Protein AF-A0A9R1CAJ2-F1 (afdb_monomer_lite)

Foldseek 3Di:
DDPPPPPPDPPDFDPLLVVVLVDDLCVLLVVLDLVCLQVLCVCPVALVSLVPDPFDFLLSQCRNAPWDQDPVPRDTDHRSSLVSLLNNVVVLCVLLVAQDEDDPVQSSVLSVVCCVVGRRQGSSLSSSLSSCVSVQVQHHDDNHDGSVSSVSSVVVSVVRNVVRVVVVVVVVVVVVVVVVVVVCVVPDDDPVVVVVCVVVCVCVVVVVVVVVVVVDDDPPPPPDD

InterPro domains:
  IPR046573 Protein of unknown function DUF6633 [PF20338] (102-198)

Sequence (225 aa):
MTLQKRTNSIIEVSKEAAELRKHAPSVIIGAYDISLQDKAIAAFPTVDRCSEVDSPQLGVLSEAFPAHIDQRTGEEIQDMAVVWMQGHLIAVSMFCGAREKMNEWQSKSLCSQIINEHPTLTLMEFILFCSRLRSAKYGKFYGSIDPAEILGSLDLFLKDKRQDIARHMEEVERQRREKEWEESRKNAITYEEFLRRKESGEYPTLSKLEQAEKQSPPVEKKLHI

pLDDT: mean 87.68, std 14.43, range [32.12, 98.5]

Radius of gyration: 30.3 Å; chains: 1; bounding box: 88×63×73 Å

Secondary structure (DSSP, 8-state):
--------------HHHHHHTTS-HHHHHHHT-TTHHHHHHHH-SSHHHHHTS---BHHHHHHHS--EE-TTT--EEPPHHHHHHHHHHHHHHHHTT-SB---HHHHHHHHHHHHHH-TT-BHHHHHHHHHHHHTTTT----SB--HHHHHHHHHHHHHHHHHHHHHHHHHHHHHHHHHHHHHHHHSPPPHHHHHHHHHTTS-HHHHHHHHHHHHSPP-------

Organism: NCBI:txid2854755

Structure (mmCIF, N/CA/C/O backbone):
data_AF-A0A9R1CAJ2-F1
#
_entry.id   AF-A0A9R1CAJ2-F1
#
loop_
_atom_site.group_PDB
_atom_site.id
_atom_site.type_symbol
_atom_site.label_atom_id
_atom_site.label_alt_id
_atom_site.label_comp_id
_atom_site.label_asym_id
_atom_site.label_entity_id
_atom_site.label_seq_id
_atom_site.pdbx_PDB_ins_code
_atom_site.Cartn_x
_atom_site.Cartn_y
_atom_site.Cartn_z
_atom_site.occupancy
_atom_site.B_iso_or_equiv
_atom_site.auth_seq_id
_atom_site.auth_comp_id
_atom_site.auth_asym_id
_atom_site.auth_atom_id
_atom_site.pdbx_PDB_model_num
ATOM 1 N N . MET A 1 1 ? 5.199 46.401 -24.565 1.00 37.28 1 MET A N 1
ATOM 2 C CA . MET A 1 1 ? 4.817 44.982 -24.399 1.00 37.28 1 MET A CA 1
ATOM 3 C C . MET A 1 1 ? 5.554 44.438 -23.196 1.00 37.28 1 MET A C 1
ATOM 5 O O . MET A 1 1 ? 6.762 44.256 -23.247 1.00 37.28 1 MET A O 1
ATOM 9 N N . THR A 1 2 ? 4.839 44.319 -22.086 1.00 32.12 2 THR A N 1
ATOM 10 C CA . THR A 1 2 ? 5.382 43.996 -20.768 1.00 32.12 2 THR A CA 1
ATOM 11 C C . THR A 1 2 ? 5.669 42.499 -20.686 1.00 32.12 2 THR A C 1
ATOM 13 O O . THR A 1 2 ? 4.775 41.684 -20.894 1.00 32.12 2 THR A O 1
ATOM 16 N N . LEU A 1 3 ? 6.925 42.148 -20.405 1.00 41.19 3 LEU A N 1
ATOM 17 C CA . LEU A 1 3 ? 7.367 40.788 -20.103 1.00 41.19 3 LEU A CA 1
ATOM 18 C C . LEU A 1 3 ? 6.667 40.311 -18.827 1.00 41.19 3 LEU A C 1
ATOM 20 O O . LEU A 1 3 ? 7.008 40.732 -17.721 1.00 41.19 3 LEU A O 1
ATOM 24 N N . GLN A 1 4 ? 5.676 39.439 -18.984 1.00 37.75 4 GLN A N 1
ATOM 25 C CA . GLN A 1 4 ? 5.038 38.769 -17.863 1.00 37.75 4 GLN A CA 1
ATOM 26 C C . GLN A 1 4 ? 6.001 37.703 -17.340 1.00 37.75 4 GLN A C 1
ATOM 28 O O . GLN A 1 4 ? 6.156 36.633 -17.928 1.00 37.75 4 GLN A O 1
ATOM 33 N N . LYS A 1 5 ? 6.686 38.036 -16.240 1.00 43.03 5 LYS A N 1
ATOM 34 C CA . LYS A 1 5 ? 7.385 37.080 -15.378 1.00 43.03 5 LYS A CA 1
ATOM 35 C C . LYS A 1 5 ? 6.419 35.926 -15.092 1.00 43.03 5 LYS A C 1
ATOM 37 O O . LYS A 1 5 ? 5.429 36.120 -14.393 1.00 43.03 5 LYS A O 1
ATOM 42 N N . ARG A 1 6 ? 6.685 34.745 -15.657 1.00 37.53 6 ARG A N 1
ATOM 43 C CA . ARG A 1 6 ? 6.060 33.496 -15.210 1.00 37.53 6 ARG A CA 1
ATOM 44 C C . ARG A 1 6 ? 6.605 33.211 -13.819 1.00 37.53 6 ARG A C 1
ATOM 46 O O . ARG A 1 6 ? 7.707 32.700 -13.661 1.00 37.53 6 ARG A O 1
ATOM 53 N N . THR A 1 7 ? 5.862 33.656 -12.820 1.00 38.03 7 THR A N 1
ATOM 54 C CA . THR A 1 7 ? 6.049 33.295 -11.423 1.00 38.03 7 THR A CA 1
ATOM 55 C C . THR A 1 7 ? 5.960 31.774 -11.329 1.00 38.03 7 THR A C 1
ATOM 57 O O . THR A 1 7 ? 4.967 31.200 -11.773 1.00 38.03 7 THR A O 1
ATOM 60 N N . ASN A 1 8 ? 6.995 31.127 -10.787 1.00 40.09 8 ASN A N 1
ATOM 61 C CA . ASN A 1 8 ? 6.916 29.748 -10.310 1.00 40.09 8 ASN A CA 1
ATOM 62 C C . ASN A 1 8 ? 5.703 29.650 -9.379 1.00 40.09 8 ASN A C 1
ATOM 64 O O . ASN A 1 8 ? 5.759 30.150 -8.254 1.00 40.09 8 ASN A O 1
ATOM 68 N N . SER A 1 9 ? 4.603 29.047 -9.833 1.00 39.12 9 SER A N 1
ATOM 69 C CA . SER A 1 9 ? 3.577 28.598 -8.904 1.00 39.12 9 SER A CA 1
ATOM 70 C C . SER A 1 9 ? 4.205 27.449 -8.135 1.00 39.12 9 SER A C 1
ATOM 72 O O . SER A 1 9 ? 4.466 26.388 -8.703 1.00 39.12 9 SER A O 1
ATOM 74 N N . ILE A 1 10 ? 4.502 27.675 -6.859 1.00 48.66 10 ILE A N 1
ATOM 75 C CA . ILE A 1 10 ? 4.661 26.581 -5.909 1.00 48.66 10 ILE A CA 1
ATOM 76 C C . ILE A 1 10 ? 3.384 25.761 -6.079 1.00 48.66 10 ILE A C 1
ATOM 78 O O . ILE A 1 10 ? 2.301 26.286 -5.831 1.00 48.66 10 ILE A O 1
ATOM 82 N N . ILE A 1 11 ? 3.491 24.548 -6.624 1.00 58.66 11 ILE A N 1
ATOM 83 C CA . ILE A 1 11 ? 2.363 23.622 -6.635 1.00 58.66 11 ILE A CA 1
ATOM 84 C C . ILE A 1 11 ? 2.048 23.427 -5.158 1.00 58.66 11 ILE A C 1
ATOM 86 O O . ILE A 1 11 ? 2.884 22.910 -4.413 1.00 58.66 11 ILE A O 1
ATOM 90 N N . GLU A 1 12 ? 0.926 23.989 -4.723 1.00 73.75 12 GLU A N 1
ATOM 91 C CA . GLU A 1 12 ? 0.451 23.841 -3.360 1.00 73.75 12 GLU A CA 1
ATOM 92 C C . GLU A 1 12 ? 0.186 22.350 -3.179 1.00 73.75 12 GLU A C 1
ATOM 94 O O . GLU A 1 12 ? -0.671 21.785 -3.855 1.00 73.75 12 GLU A O 1
ATOM 99 N N . VAL A 1 13 ? 1.030 21.700 -2.382 1.00 84.81 13 VAL A N 1
ATOM 100 C CA . VAL A 1 13 ? 0.933 20.265 -2.125 1.00 84.81 13 VAL A CA 1
ATOM 101 C C . VAL A 1 13 ? 0.177 20.016 -0.833 1.00 84.81 13 VAL A C 1
ATOM 103 O O . VAL A 1 13 ? 0.167 20.865 0.064 1.00 84.81 13 VAL A O 1
ATOM 106 N N . SER A 1 14 ? -0.419 18.833 -0.725 1.00 92.38 14 SER A N 1
ATOM 107 C CA . SER A 1 14 ? -1.015 18.331 0.506 1.00 92.38 14 SER A CA 1
ATOM 108 C C . SER A 1 14 ? -0.035 18.421 1.680 1.00 92.38 14 SER A C 1
ATOM 110 O O . SER A 1 14 ? 1.193 18.421 1.521 1.00 92.38 14 SER A O 1
ATOM 112 N N . LYS A 1 15 ? -0.580 18.512 2.898 1.00 93.62 15 LYS A N 1
ATOM 113 C CA . LYS A 1 15 ? 0.238 18.596 4.118 1.00 93.62 15 LYS A CA 1
ATOM 114 C C . LYS A 1 15 ? 1.110 17.352 4.262 1.00 93.62 15 LYS A C 1
ATOM 116 O O . LYS A 1 15 ? 2.265 17.454 4.659 1.00 93.62 15 LYS A O 1
ATOM 121 N N . GLU A 1 16 ? 0.561 16.208 3.886 1.00 93.56 16 GLU A N 1
ATOM 122 C CA . GLU A 1 16 ? 1.195 14.902 3.867 1.00 93.56 16 GLU A CA 1
ATOM 123 C C . GLU A 1 16 ? 2.376 14.877 2.886 1.00 93.56 16 GLU A C 1
ATOM 125 O O . GLU A 1 16 ? 3.475 14.465 3.255 1.00 93.56 16 GLU A O 1
ATOM 130 N N . ALA A 1 17 ? 2.201 15.391 1.663 1.00 94.69 17 ALA A N 1
ATOM 131 C CA . ALA A 1 17 ? 3.284 15.475 0.685 1.00 94.69 17 ALA A CA 1
ATOM 132 C C . ALA A 1 17 ? 4.372 16.477 1.109 1.00 94.69 17 ALA A C 1
ATOM 134 O O . ALA A 1 17 ? 5.565 16.224 0.919 1.00 94.69 17 ALA A O 1
ATOM 135 N N . ALA A 1 18 ? 3.988 17.600 1.725 1.00 94.38 18 ALA A N 1
ATOM 136 C CA . ALA A 1 18 ? 4.933 18.556 2.299 1.00 94.38 18 ALA A CA 1
ATOM 137 C C . ALA A 1 18 ? 5.749 17.948 3.453 1.00 94.38 18 ALA A C 1
ATOM 139 O O . ALA A 1 18 ? 6.951 18.203 3.550 1.00 94.38 18 ALA A O 1
ATOM 140 N N . GLU A 1 19 ? 5.119 17.135 4.303 1.00 94.25 19 GLU A N 1
ATOM 141 C CA . GLU A 1 19 ? 5.800 16.398 5.369 1.00 94.25 19 GLU A CA 1
ATOM 142 C C . GLU A 1 19 ? 6.791 15.389 4.787 1.00 94.25 19 GLU A C 1
ATOM 144 O O . GLU A 1 19 ? 7.953 15.352 5.187 1.00 94.25 19 GLU A O 1
ATOM 149 N N . LEU A 1 20 ? 6.369 14.636 3.768 1.00 94.25 20 LEU A N 1
ATOM 150 C CA . LEU A 1 20 ? 7.203 13.632 3.118 1.00 94.25 20 LEU A CA 1
ATOM 151 C C . LEU A 1 20 ? 8.452 14.253 2.462 1.00 94.25 20 LEU A C 1
ATOM 153 O O . LEU A 1 20 ? 9.543 13.689 2.549 1.00 94.25 20 LEU A O 1
ATOM 157 N N . ARG A 1 21 ? 8.332 15.465 1.897 1.00 94.81 21 ARG A N 1
ATOM 158 C CA . ARG A 1 21 ? 9.455 16.242 1.330 1.00 94.81 21 ARG A CA 1
ATOM 159 C C . ARG A 1 21 ? 10.537 16.632 2.337 1.00 94.81 21 ARG A C 1
ATOM 161 O O . ARG A 1 21 ? 11.621 17.035 1.917 1.00 94.81 21 ARG A O 1
ATOM 168 N N . LYS A 1 22 ? 10.287 16.522 3.645 1.00 94.69 22 LYS A N 1
ATOM 169 C CA . LYS A 1 22 ? 11.325 16.744 4.667 1.00 94.69 22 LYS A CA 1
ATOM 170 C C . LYS A 1 22 ? 12.383 15.642 4.673 1.00 94.69 22 LYS A C 1
ATOM 172 O O . LYS A 1 22 ? 13.466 15.844 5.220 1.00 94.69 22 LYS A O 1
ATOM 177 N N . HIS A 1 23 ? 12.087 14.495 4.066 1.00 93.94 23 HIS A N 1
ATOM 178 C CA . HIS A 1 23 ? 13.005 13.375 3.943 1.00 93.94 23 HIS A CA 1
ATOM 179 C C . HIS A 1 23 ? 13.575 13.286 2.530 1.00 93.94 23 HIS A C 1
ATOM 181 O O . HIS A 1 23 ? 12.901 13.571 1.539 1.00 93.94 23 HIS A O 1
ATOM 187 N N . ALA A 1 24 ? 14.834 12.853 2.432 1.00 92.62 24 ALA A N 1
ATOM 188 C CA . ALA A 1 24 ? 15.429 12.568 1.138 1.00 92.62 24 ALA A CA 1
ATOM 189 C C . ALA A 1 24 ? 14.673 11.404 0.471 1.00 92.62 24 ALA A C 1
ATOM 191 O O . ALA A 1 24 ? 14.409 10.395 1.134 1.00 92.62 24 ALA A O 1
ATOM 192 N N . PRO A 1 25 ? 14.386 11.489 -0.836 1.00 91.25 25 PRO A N 1
ATOM 193 C CA . PRO A 1 25 ? 13.606 10.459 -1.504 1.00 91.25 25 PRO A CA 1
ATOM 194 C C . PRO A 1 25 ? 14.230 9.053 -1.420 1.00 91.25 25 PRO A C 1
ATOM 196 O O . PRO A 1 25 ? 13.516 8.068 -1.255 1.00 91.25 25 PRO A O 1
ATOM 199 N N . SER A 1 26 ? 15.567 8.961 -1.418 1.00 92.75 26 SER A N 1
ATOM 200 C CA . SER A 1 26 ? 16.317 7.710 -1.225 1.00 92.75 26 SER A CA 1
ATOM 201 C C . SER A 1 26 ? 16.046 7.025 0.120 1.00 92.75 26 SER A C 1
ATOM 203 O O . SER A 1 26 ? 16.054 5.799 0.195 1.00 92.75 26 SER A O 1
ATOM 205 N N . VAL A 1 27 ? 15.788 7.800 1.179 1.00 95.06 27 VAL A N 1
ATOM 206 C CA . VAL A 1 27 ? 15.464 7.273 2.513 1.00 95.06 27 VAL A CA 1
ATOM 207 C C . VAL A 1 27 ? 14.067 6.667 2.512 1.00 95.06 27 VAL A C 1
ATOM 209 O O . VAL A 1 27 ? 13.871 5.590 3.066 1.00 95.06 27 VAL A O 1
ATOM 212 N N . ILE A 1 28 ? 13.113 7.324 1.848 1.00 93.62 28 ILE A N 1
ATOM 213 C CA . ILE A 1 28 ? 11.727 6.853 1.763 1.00 93.62 28 ILE A CA 1
ATOM 214 C C . ILE A 1 28 ? 11.671 5.540 0.982 1.00 93.62 28 ILE A C 1
ATOM 216 O O . ILE A 1 28 ? 11.190 4.540 1.506 1.00 93.62 28 ILE A O 1
ATOM 220 N N . ILE A 1 29 ? 12.217 5.507 -0.238 1.00 91.06 29 ILE A N 1
ATOM 221 C CA . ILE A 1 29 ? 12.216 4.281 -1.053 1.00 91.06 29 ILE A CA 1
ATOM 222 C C . ILE A 1 29 ? 13.057 3.168 -0.416 1.00 91.06 29 ILE A C 1
ATOM 224 O O . ILE A 1 29 ? 12.726 1.997 -0.566 1.00 91.06 29 ILE A O 1
ATOM 228 N N . GLY A 1 30 ? 14.116 3.521 0.321 1.00 94.06 30 GLY A N 1
ATOM 229 C CA . GLY A 1 30 ? 14.951 2.565 1.046 1.00 94.06 30 GLY A CA 1
ATOM 230 C C . GLY A 1 30 ? 14.250 1.935 2.251 1.00 94.06 30 GLY A C 1
ATOM 231 O O . GLY A 1 30 ? 14.551 0.798 2.592 1.00 94.06 30 GLY A O 1
ATOM 232 N N . ALA A 1 31 ? 13.299 2.635 2.877 1.00 95.81 31 ALA A N 1
ATOM 233 C CA . ALA A 1 31 ? 12.467 2.076 3.944 1.00 95.81 31 ALA A CA 1
ATOM 234 C C . ALA A 1 31 ? 11.409 1.090 3.418 1.00 95.81 31 ALA A C 1
ATOM 236 O O . ALA A 1 31 ? 10.940 0.239 4.170 1.00 95.81 31 ALA A O 1
ATOM 237 N N . TYR A 1 32 ? 11.052 1.200 2.136 1.00 96.75 32 TYR A N 1
ATOM 238 C CA . TYR A 1 32 ? 10.051 0.380 1.453 1.00 96.75 32 TYR A CA 1
ATOM 239 C C . TYR A 1 32 ? 10.676 -0.391 0.286 1.00 96.75 32 TYR A C 1
ATOM 241 O O . TYR A 1 32 ? 10.183 -0.341 -0.839 1.00 96.75 32 TYR A O 1
ATOM 249 N N . ASP A 1 33 ? 11.797 -1.069 0.530 1.00 96.19 33 ASP A N 1
ATOM 250 C CA . ASP A 1 33 ? 12.569 -1.719 -0.524 1.00 96.19 33 ASP A CA 1
ATOM 251 C C . ASP A 1 33 ? 11.990 -3.081 -0.970 1.00 96.19 33 ASP A C 1
ATOM 253 O O . ASP A 1 33 ? 11.119 -3.684 -0.334 1.00 96.19 33 ASP A O 1
ATOM 257 N N . ILE A 1 34 ? 12.509 -3.600 -2.087 1.00 97.06 34 ILE A N 1
ATOM 258 C CA . ILE A 1 34 ? 12.044 -4.840 -2.729 1.00 97.06 34 ILE A CA 1
ATOM 259 C C . ILE A 1 34 ? 12.150 -6.063 -1.800 1.00 97.06 34 ILE A C 1
ATOM 261 O O . ILE A 1 34 ? 11.312 -6.962 -1.892 1.00 97.06 34 ILE A O 1
ATOM 265 N N . SER A 1 35 ? 13.118 -6.109 -0.878 1.00 95.44 35 SER A N 1
ATOM 266 C CA . SER A 1 35 ? 13.303 -7.245 0.040 1.00 95.44 35 SER A CA 1
ATOM 267 C C . SER A 1 35 ? 12.123 -7.443 0.994 1.00 95.44 35 SER A C 1
ATOM 269 O O . SER A 1 35 ? 11.878 -8.558 1.465 1.00 95.44 35 SER A O 1
ATOM 271 N N . LEU A 1 36 ? 11.330 -6.395 1.245 1.00 96.62 36 LEU A N 1
ATOM 272 C CA . LEU A 1 36 ? 10.121 -6.505 2.057 1.00 96.62 36 LEU A CA 1
ATOM 273 C C . LEU A 1 36 ? 9.071 -7.409 1.416 1.00 96.62 36 LEU A C 1
ATOM 275 O O . LEU A 1 36 ? 8.264 -7.994 2.144 1.00 96.62 36 LEU A O 1
ATOM 279 N N . GLN A 1 37 ? 9.106 -7.608 0.093 1.00 95.88 37 GLN A N 1
ATOM 280 C CA . GLN A 1 37 ? 8.203 -8.551 -0.558 1.00 95.88 37 GLN A CA 1
ATOM 281 C C . GLN A 1 37 ? 8.343 -9.960 0.044 1.00 95.88 37 GLN A C 1
ATOM 283 O O . GLN A 1 37 ? 7.347 -10.673 0.118 1.00 95.88 37 GLN A O 1
ATOM 288 N N . ASP A 1 38 ? 9.526 -10.391 0.496 1.00 93.38 38 ASP A N 1
ATOM 289 C CA . ASP A 1 38 ? 9.736 -11.745 1.046 1.00 93.38 38 ASP A CA 1
ATOM 290 C C . ASP A 1 38 ? 9.133 -11.923 2.441 1.00 93.38 38 ASP A C 1
ATOM 292 O O . ASP A 1 38 ? 8.778 -13.030 2.843 1.00 93.38 38 ASP A O 1
ATOM 296 N N . LYS A 1 39 ? 8.987 -10.819 3.175 1.00 94.25 39 LYS A N 1
ATOM 297 C CA . LYS A 1 39 ? 8.521 -10.809 4.565 1.00 94.25 39 LYS A CA 1
ATOM 298 C C . LYS A 1 39 ? 7.039 -10.455 4.674 1.00 94.25 39 LYS A C 1
ATOM 300 O O . LYS A 1 39 ? 6.380 -10.893 5.614 1.00 94.25 39 LYS A O 1
ATOM 305 N N . ALA A 1 40 ? 6.507 -9.699 3.713 1.00 94.75 40 ALA A N 1
ATOM 306 C CA . ALA A 1 40 ? 5.169 -9.121 3.785 1.00 94.75 40 ALA A CA 1
ATOM 307 C C . ALA A 1 40 ? 4.052 -10.164 3.948 1.00 94.75 40 ALA A C 1
ATOM 309 O O . ALA A 1 40 ? 3.180 -9.964 4.786 1.00 94.75 40 ALA A O 1
ATOM 310 N N . ILE A 1 41 ? 4.085 -11.292 3.221 1.00 90.50 41 ILE A N 1
ATOM 311 C CA . ILE A 1 41 ? 3.073 -12.359 3.380 1.00 90.50 41 ILE A CA 1
ATOM 312 C C . ILE A 1 41 ? 3.029 -12.891 4.817 1.00 90.50 41 ILE A C 1
ATOM 314 O O . ILE A 1 41 ? 1.945 -13.100 5.353 1.00 90.50 41 ILE A O 1
ATOM 318 N N . ALA A 1 42 ? 4.192 -13.124 5.431 1.00 91.62 42 ALA A N 1
ATOM 319 C CA . ALA A 1 42 ? 4.267 -13.672 6.783 1.00 91.62 42 ALA A CA 1
ATOM 320 C C . ALA A 1 42 ? 3.879 -12.630 7.842 1.00 91.62 42 ALA A C 1
ATOM 322 O O . ALA A 1 42 ? 3.228 -12.969 8.827 1.00 91.62 42 ALA A O 1
ATOM 323 N N . ALA A 1 43 ? 4.259 -11.368 7.629 1.00 94.62 43 ALA A N 1
ATOM 324 C CA . ALA A 1 43 ? 3.934 -10.268 8.531 1.00 94.62 43 ALA A CA 1
ATOM 325 C C . ALA A 1 43 ? 2.447 -9.873 8.477 1.00 94.62 43 ALA A C 1
ATOM 327 O O . ALA A 1 43 ? 1.883 -9.495 9.502 1.00 94.62 43 ALA A O 1
ATOM 328 N N . PHE A 1 44 ? 1.805 -9.990 7.308 1.00 95.31 44 PHE A N 1
ATOM 329 C CA . PHE A 1 44 ? 0.437 -9.519 7.070 1.00 95.31 44 PHE A CA 1
ATOM 330 C C . PHE A 1 44 ? -0.462 -10.606 6.448 1.00 95.31 44 PHE A C 1
ATOM 332 O O . PHE A 1 44 ? -0.712 -10.619 5.230 1.00 95.31 44 PHE A O 1
ATOM 339 N N . PRO A 1 45 ? -1.010 -11.512 7.283 1.00 89.88 45 PRO A N 1
ATOM 340 C CA . PRO A 1 45 ? -1.944 -12.545 6.833 1.00 89.88 45 PRO A CA 1
ATOM 341 C C . PRO A 1 45 ? -3.205 -11.968 6.174 1.00 89.88 45 PRO A C 1
ATOM 343 O O . PRO A 1 45 ? -3.699 -12.506 5.182 1.00 89.88 45 PRO A O 1
ATOM 346 N N . THR A 1 46 ? -3.693 -10.838 6.682 1.00 92.62 46 THR A N 1
ATOM 347 C CA . THR A 1 46 ? -4.853 -10.095 6.178 1.00 92.62 46 THR A CA 1
ATOM 348 C C . THR A 1 46 ? -4.430 -8.688 5.753 1.00 92.62 46 THR A C 1
ATOM 350 O O . THR A 1 46 ? -3.403 -8.171 6.198 1.00 92.62 46 THR A O 1
ATOM 353 N N . VAL A 1 47 ? -5.158 -8.091 4.808 1.00 93.19 47 VAL A N 1
ATOM 354 C CA . VAL A 1 47 ? -4.792 -6.783 4.245 1.00 93.19 47 VAL A CA 1
ATOM 355 C C . VAL A 1 47 ? -5.107 -5.646 5.216 1.00 93.19 47 VAL A C 1
ATOM 357 O O . VAL A 1 47 ? -4.349 -4.687 5.252 1.00 93.19 47 VAL A O 1
ATOM 360 N N . ASP A 1 48 ? -6.149 -5.764 6.046 1.00 92.19 48 ASP A N 1
ATOM 361 C CA . ASP A 1 48 ? -6.495 -4.769 7.078 1.00 92.19 48 ASP A CA 1
ATOM 362 C C . ASP A 1 48 ? -5.318 -4.496 8.027 1.00 92.19 48 ASP A C 1
ATOM 364 O O . ASP A 1 48 ? -4.979 -3.344 8.276 1.00 92.19 48 ASP A O 1
ATOM 368 N N . ARG A 1 49 ? -4.605 -5.544 8.457 1.00 90.81 49 ARG A N 1
ATOM 369 C CA . ARG A 1 49 ? -3.393 -5.416 9.286 1.00 90.81 49 ARG A CA 1
ATOM 370 C C . ARG A 1 49 ? -2.260 -4.678 8.591 1.00 90.81 49 ARG A C 1
ATOM 372 O O . ARG A 1 49 ? -1.482 -3.990 9.237 1.00 90.81 49 ARG A O 1
ATOM 379 N N . CYS A 1 50 ? -2.156 -4.828 7.275 1.00 93.75 50 CYS A N 1
ATOM 380 C CA . CYS A 1 50 ? -1.199 -4.073 6.479 1.00 93.75 50 CYS A CA 1
ATOM 381 C C . CYS A 1 50 ? -1.608 -2.599 6.362 1.00 93.75 50 CYS A C 1
ATOM 383 O O . CYS A 1 50 ? -0.739 -1.732 6.351 1.00 93.75 50 CYS A O 1
ATOM 385 N N . SER A 1 51 ? -2.913 -2.314 6.296 1.00 90.56 51 SER A N 1
ATOM 386 C CA . SER A 1 51 ? -3.460 -0.953 6.262 1.00 90.56 51 SER A CA 1
ATOM 387 C C . SER A 1 51 ? -3.251 -0.185 7.573 1.00 90.56 51 SER A C 1
ATOM 389 O O . SER A 1 51 ? -3.269 1.041 7.557 1.00 90.56 51 SER A O 1
ATOM 391 N N . GLU A 1 52 ? -3.056 -0.881 8.699 1.00 90.88 52 GLU A N 1
ATOM 392 C CA . GLU A 1 52 ? -2.736 -0.278 10.006 1.00 90.88 52 GLU A CA 1
ATOM 393 C C . GLU A 1 52 ? -1.291 0.257 10.080 1.00 90.88 52 GLU A C 1
ATOM 395 O O . GLU A 1 52 ? -0.967 1.028 10.984 1.00 90.88 52 GLU A O 1
ATOM 400 N N . VAL A 1 53 ? -0.411 -0.148 9.156 1.00 93.75 53 VAL A N 1
ATOM 401 C CA . VAL A 1 53 ? 0.980 0.320 9.115 1.00 93.75 53 VAL A CA 1
ATOM 402 C C . VAL A 1 53 ? 1.023 1.763 8.628 1.00 93.75 53 VAL A C 1
ATOM 404 O O . VAL A 1 53 ? 0.499 2.074 7.558 1.00 93.75 53 VAL A O 1
ATOM 407 N N . ASP A 1 54 ? 1.716 2.622 9.377 1.00 92.94 54 ASP A N 1
ATOM 408 C CA . ASP A 1 54 ? 1.975 4.008 8.984 1.00 92.94 54 ASP A CA 1
ATOM 409 C C . ASP A 1 54 ? 2.927 4.051 7.780 1.00 92.94 54 ASP A C 1
ATOM 411 O O . ASP A 1 54 ? 4.154 4.020 7.905 1.00 92.94 54 ASP A O 1
ATOM 415 N N . SER A 1 55 ? 2.331 4.017 6.590 1.00 95.38 55 SER A N 1
ATOM 416 C CA . SER A 1 55 ? 3.018 3.947 5.311 1.00 95.38 55 SER A CA 1
ATOM 417 C C . SER A 1 55 ? 2.475 5.005 4.357 1.00 95.38 55 SER A C 1
ATOM 419 O O . SER A 1 55 ? 1.253 5.137 4.239 1.00 95.38 55 SER A O 1
ATOM 421 N N . PRO A 1 56 ? 3.349 5.744 3.642 1.00 96.56 56 PRO A N 1
ATOM 422 C CA . PRO A 1 56 ? 2.906 6.740 2.681 1.00 96.56 56 PRO A CA 1
ATOM 423 C C . PRO A 1 56 ? 1.964 6.145 1.636 1.00 96.56 56 PRO A C 1
ATOM 425 O O . PRO A 1 56 ? 2.103 4.993 1.220 1.00 96.56 56 PRO A O 1
ATOM 428 N N . GLN A 1 57 ? 1.017 6.954 1.181 1.00 97.44 57 GLN A N 1
ATOM 429 C CA . GLN A 1 57 ? 0.146 6.601 0.067 1.00 97.44 57 GLN A CA 1
ATOM 430 C C . GLN A 1 57 ? 0.843 6.878 -1.267 1.00 97.44 57 GLN A C 1
ATOM 432 O O . GLN A 1 57 ? 1.636 7.816 -1.376 1.00 97.44 57 GLN A O 1
ATOM 437 N N . LEU A 1 58 ? 0.527 6.090 -2.294 1.00 98.00 58 LEU A N 1
ATOM 438 C CA . LEU A 1 58 ? 1.093 6.245 -3.635 1.00 98.00 58 LEU A CA 1
ATOM 439 C C . LEU A 1 58 ? 0.853 7.645 -4.208 1.00 98.00 58 LEU A C 1
ATOM 441 O O . LEU A 1 58 ? 1.780 8.259 -4.735 1.00 98.00 58 LEU A O 1
ATOM 445 N N . GLY A 1 59 ? -0.363 8.173 -4.048 1.00 97.38 59 GLY A N 1
ATOM 446 C CA . GLY A 1 59 ? -0.710 9.526 -4.480 1.00 97.38 59 GLY A CA 1
ATOM 447 C C . GLY A 1 59 ? 0.106 10.597 -3.756 1.00 97.38 59 GLY A C 1
ATOM 448 O O . GLY A 1 59 ? 0.602 11.517 -4.396 1.00 97.38 59 GLY A O 1
ATOM 449 N N . VAL A 1 60 ? 0.329 10.436 -2.447 1.00 97.19 60 VAL A N 1
ATOM 450 C CA . VAL A 1 60 ? 1.152 11.361 -1.646 1.00 97.19 60 VAL A CA 1
ATOM 451 C C . VAL A 1 60 ? 2.616 11.321 -2.091 1.00 97.19 60 VAL A C 1
ATOM 453 O O . VAL A 1 60 ? 3.253 12.367 -2.192 1.00 97.19 60 VAL A O 1
ATOM 456 N N . LEU A 1 61 ? 3.159 10.137 -2.394 1.00 97.38 61 LEU A N 1
ATOM 457 C CA . LEU A 1 61 ? 4.530 10.004 -2.895 1.00 97.38 61 LEU A CA 1
ATOM 458 C C . LEU A 1 61 ? 4.694 10.645 -4.285 1.00 97.38 61 LEU A C 1
ATOM 460 O O . LEU A 1 61 ? 5.668 11.365 -4.506 1.00 97.38 61 LEU A O 1
ATOM 464 N N . SER A 1 62 ? 3.735 10.413 -5.188 1.00 97.06 62 SER A N 1
ATOM 465 C CA . SER A 1 62 ? 3.699 11.010 -6.532 1.00 97.06 62 SER A CA 1
ATOM 466 C C . SER A 1 62 ? 3.588 12.539 -6.463 1.00 97.06 62 SER A C 1
ATOM 468 O O . SER A 1 62 ? 4.348 13.255 -7.110 1.00 97.06 62 SER A O 1
ATOM 470 N N . GLU A 1 63 ? 2.722 13.065 -5.596 1.00 96.06 63 GLU A N 1
ATOM 471 C CA . GLU A 1 63 ? 2.569 14.505 -5.369 1.00 96.06 63 GLU A CA 1
ATOM 472 C C . GLU A 1 63 ? 3.821 15.141 -4.737 1.00 96.06 63 GLU A C 1
ATOM 474 O O . GLU A 1 63 ? 4.230 16.255 -5.092 1.00 96.06 63 GLU A O 1
ATOM 479 N N . ALA A 1 64 ? 4.457 14.443 -3.793 1.00 95.88 64 ALA A N 1
ATOM 480 C CA . ALA A 1 64 ? 5.671 14.912 -3.140 1.00 95.88 64 ALA A CA 1
ATOM 481 C C . ALA A 1 64 ? 6.840 14.997 -4.129 1.00 95.88 64 ALA A C 1
ATOM 483 O O . ALA A 1 64 ? 7.557 16.002 -4.131 1.00 95.88 64 ALA A O 1
ATOM 484 N N . PHE A 1 65 ? 7.005 14.002 -5.000 1.00 95.44 65 PHE A N 1
ATOM 485 C CA . PHE A 1 65 ? 8.129 13.915 -5.935 1.00 95.44 65 PHE A CA 1
ATOM 486 C C . PHE A 1 65 ? 7.647 13.609 -7.366 1.00 95.44 65 PHE A C 1
ATOM 488 O O . PHE A 1 65 ? 7.908 12.519 -7.890 1.00 95.44 65 PHE A O 1
ATOM 495 N N . PRO A 1 66 ? 6.958 14.572 -8.010 1.00 95.50 66 PRO A N 1
ATOM 496 C CA . PRO A 1 66 ? 6.402 14.378 -9.339 1.00 95.50 66 PRO A CA 1
ATOM 497 C C . PRO A 1 66 ? 7.501 14.405 -10.401 1.00 95.50 66 PRO A C 1
ATOM 499 O O . PRO A 1 66 ? 8.622 14.887 -10.177 1.00 95.50 66 PRO A O 1
ATOM 502 N N . ALA A 1 67 ? 7.144 13.938 -11.597 1.00 94.56 67 ALA A N 1
ATOM 503 C CA . ALA A 1 67 ? 8.009 14.064 -12.758 1.00 94.56 67 ALA A CA 1
ATOM 504 C C . ALA A 1 67 ? 8.350 15.540 -13.029 1.00 94.56 67 ALA A C 1
ATOM 506 O O . ALA A 1 67 ? 7.477 16.413 -13.012 1.00 94.56 67 ALA A O 1
ATOM 507 N N . HIS A 1 68 ? 9.624 15.825 -13.282 1.00 93.19 68 HIS A N 1
ATOM 508 C CA . HIS A 1 68 ? 10.106 17.172 -13.576 1.00 93.19 68 HIS A CA 1
ATOM 509 C C . HIS A 1 68 ? 11.378 17.118 -14.419 1.00 93.19 68 HIS A C 1
ATOM 511 O O . HIS A 1 68 ? 12.033 16.088 -14.516 1.00 93.19 68 HIS A O 1
ATOM 517 N N . ILE A 1 69 ? 11.742 18.243 -15.026 1.00 94.81 69 ILE A N 1
ATOM 518 C CA . ILE A 1 69 ? 13.019 18.376 -15.731 1.00 94.81 69 ILE A CA 1
ATOM 519 C C . ILE A 1 69 ? 14.040 18.947 -14.748 1.00 94.81 69 ILE A C 1
ATOM 521 O O . ILE A 1 69 ? 13.803 20.013 -14.168 1.00 94.81 69 ILE A O 1
ATOM 525 N N . ASP A 1 70 ? 15.168 18.260 -14.563 1.00 91.62 70 ASP A N 1
ATOM 526 C CA . ASP A 1 70 ? 16.297 18.795 -13.801 1.00 91.62 70 ASP A CA 1
ATOM 527 C C . ASP A 1 70 ? 16.838 20.026 -14.546 1.00 91.62 70 ASP A C 1
ATOM 529 O O . ASP A 1 70 ? 17.298 19.948 -15.683 1.00 91.62 70 ASP A O 1
ATOM 533 N N . GLN A 1 71 ? 16.774 21.197 -13.911 1.00 91.56 71 GLN A N 1
ATOM 534 C CA . GLN A 1 71 ? 17.177 22.462 -14.534 1.00 91.56 71 GLN A CA 1
ATOM 535 C C . GLN A 1 71 ? 18.683 22.550 -14.819 1.00 91.56 71 GLN A C 1
ATOM 537 O O . GLN A 1 71 ? 19.103 23.360 -15.644 1.00 91.56 71 GLN A O 1
ATOM 542 N N . ARG A 1 72 ? 19.501 21.756 -14.122 1.00 93.25 72 ARG A N 1
ATOM 543 C CA . ARG A 1 72 ? 20.958 21.734 -14.262 1.00 93.25 72 ARG A CA 1
ATOM 544 C C . ARG A 1 72 ? 21.395 20.797 -15.380 1.00 93.25 72 ARG A C 1
ATOM 546 O O . ARG A 1 72 ? 22.309 21.152 -16.120 1.00 93.25 72 ARG A O 1
ATOM 553 N N . THR A 1 73 ? 20.799 19.610 -15.474 1.00 93.50 73 THR A N 1
ATOM 554 C CA . THR A 1 73 ? 21.199 18.592 -16.464 1.00 93.50 73 THR A CA 1
ATOM 555 C C . THR A 1 73 ? 20.316 18.592 -17.710 1.00 93.50 73 THR A C 1
ATOM 557 O O . THR A 1 73 ? 20.754 18.141 -18.764 1.00 93.50 73 THR A O 1
ATOM 560 N N . GLY A 1 74 ? 19.099 19.136 -17.620 1.00 93.12 74 GLY A N 1
ATOM 561 C CA . GLY A 1 74 ? 18.081 19.060 -18.667 1.00 93.12 74 GLY A CA 1
ATOM 562 C C . GLY A 1 74 ? 17.419 17.684 -18.776 1.00 93.12 74 GLY A C 1
ATOM 563 O O . GLY A 1 74 ? 16.655 17.457 -19.711 1.00 93.12 74 GLY A O 1
ATOM 564 N N . GLU A 1 75 ? 17.714 16.764 -17.854 1.00 93.19 75 GLU A N 1
ATOM 565 C CA . GLU A 1 75 ? 17.196 15.397 -17.873 1.00 93.19 75 GLU A CA 1
ATOM 566 C C . GLU A 1 75 ? 15.766 15.337 -17.324 1.00 93.19 75 GLU A C 1
ATOM 568 O O . GLU A 1 75 ? 15.418 16.026 -16.362 1.00 93.19 75 GLU A O 1
ATOM 573 N N . GLU A 1 76 ? 14.930 14.491 -17.930 1.00 92.81 76 GLU A N 1
ATOM 574 C CA . GLU A 1 76 ? 13.609 14.168 -17.390 1.00 92.81 76 GLU A CA 1
ATOM 575 C C . GLU A 1 76 ? 13.774 13.237 -16.185 1.00 92.81 76 GLU A C 1
ATOM 577 O O . GLU A 1 76 ? 14.163 12.075 -16.314 1.00 92.81 76 GLU A O 1
ATOM 582 N N . ILE A 1 77 ? 13.446 13.750 -15.005 1.00 92.94 77 ILE A N 1
ATOM 583 C CA . ILE A 1 77 ? 13.301 12.963 -13.789 1.00 92.94 77 ILE A CA 1
ATOM 584 C C . ILE A 1 77 ? 11.878 12.418 -13.761 1.00 92.94 77 ILE A C 1
ATOM 586 O O . ILE A 1 77 ? 10.904 13.172 -13.781 1.00 92.94 77 ILE A O 1
ATOM 590 N N . GLN A 1 78 ? 11.761 11.093 -13.726 1.00 93.38 78 GLN A N 1
ATOM 591 C CA . GLN A 1 78 ? 10.468 10.422 -13.662 1.00 93.38 78 GLN A CA 1
ATOM 592 C C . GLN A 1 78 ? 9.826 10.567 -12.275 1.00 93.38 78 GLN A C 1
ATOM 594 O O . GLN A 1 78 ? 10.508 10.781 -11.273 1.00 93.38 78 GLN A O 1
ATOM 599 N N . ASP A 1 79 ? 8.502 10.422 -12.233 1.00 96.00 79 ASP A N 1
ATOM 600 C CA . ASP A 1 79 ? 7.729 10.373 -10.991 1.00 96.00 79 ASP A CA 1
ATOM 601 C C . ASP A 1 79 ? 8.264 9.270 -10.070 1.00 96.00 79 ASP A C 1
ATOM 603 O O . ASP A 1 79 ? 8.452 8.121 -10.485 1.00 96.00 79 ASP A O 1
ATOM 607 N N . MET A 1 80 ? 8.515 9.618 -8.809 1.00 96.25 80 MET A N 1
ATOM 608 C CA . MET A 1 80 ? 9.137 8.688 -7.878 1.00 96.25 80 MET A CA 1
ATOM 609 C C . MET A 1 80 ? 8.270 7.475 -7.555 1.00 96.25 80 MET A C 1
ATOM 611 O O . MET A 1 80 ? 8.801 6.368 -7.449 1.00 96.25 80 MET A O 1
ATOM 615 N N . ALA A 1 81 ? 6.962 7.667 -7.385 1.00 97.75 81 ALA A N 1
ATOM 616 C CA . ALA A 1 81 ? 6.055 6.562 -7.115 1.00 97.75 81 ALA A CA 1
ATOM 617 C C . ALA A 1 81 ? 6.056 5.590 -8.298 1.00 97.75 81 ALA A C 1
ATOM 619 O O . ALA A 1 81 ? 6.127 4.381 -8.090 1.00 97.75 81 ALA A O 1
ATOM 620 N N . VAL A 1 82 ? 6.098 6.111 -9.529 1.00 98.00 82 VAL A N 1
ATOM 621 C CA . VAL A 1 82 ? 6.225 5.292 -10.742 1.00 98.00 82 VAL A CA 1
ATOM 622 C C . VAL A 1 82 ? 7.528 4.492 -10.736 1.00 98.00 82 VAL A C 1
ATOM 624 O O . VAL A 1 82 ? 7.473 3.268 -10.818 1.00 98.00 82 VAL A O 1
ATOM 627 N N . VAL A 1 83 ? 8.687 5.141 -10.588 1.00 96.81 83 VAL A N 1
ATOM 628 C CA . VAL A 1 83 ? 9.996 4.454 -10.606 1.00 96.81 83 VAL A CA 1
ATOM 629 C C . VAL A 1 83 ? 10.079 3.386 -9.513 1.00 96.81 83 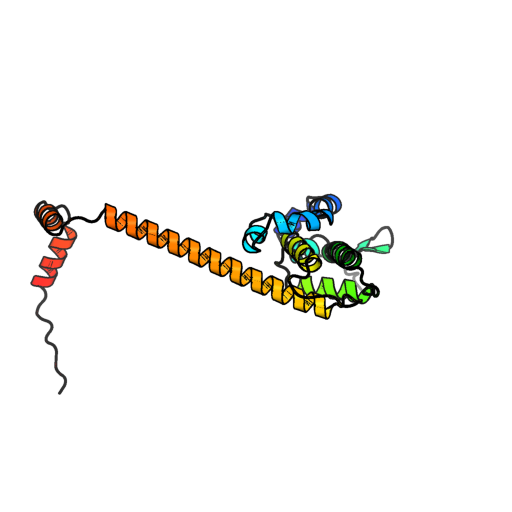VAL A C 1
ATOM 631 O O . VAL A 1 83 ? 10.547 2.271 -9.755 1.00 96.81 83 VAL A O 1
ATOM 634 N N . TRP A 1 84 ? 9.589 3.707 -8.315 1.00 98.06 84 TRP A N 1
ATOM 635 C CA . TRP A 1 84 ? 9.541 2.772 -7.197 1.00 98.06 84 TRP A CA 1
ATOM 636 C C . TRP A 1 84 ? 8.653 1.560 -7.522 1.00 98.06 84 TRP A C 1
ATOM 638 O O . TRP A 1 84 ? 9.121 0.421 -7.451 1.00 98.06 84 TRP A O 1
ATOM 648 N N . MET A 1 85 ? 7.414 1.774 -7.980 1.00 98.25 85 MET A N 1
ATOM 649 C CA . MET A 1 85 ? 6.495 0.690 -8.351 1.00 98.25 85 MET A CA 1
ATOM 650 C C . MET A 1 85 ? 7.053 -0.202 -9.466 1.00 98.25 85 MET A C 1
ATOM 652 O O . MET A 1 85 ? 6.950 -1.429 -9.381 1.00 98.25 85 MET A O 1
ATOM 656 N N . GLN A 1 86 ? 7.686 0.387 -10.486 1.00 97.06 86 GLN A N 1
ATOM 657 C CA . GLN A 1 86 ? 8.324 -0.361 -11.571 1.00 97.06 86 GLN A CA 1
ATOM 658 C C . GLN A 1 86 ? 9.389 -1.325 -11.038 1.00 97.06 86 GLN A C 1
ATOM 660 O O . GLN A 1 86 ? 9.421 -2.483 -11.453 1.00 97.06 86 GLN A O 1
ATOM 665 N N . GLY A 1 87 ? 10.219 -0.888 -10.084 1.00 96.31 87 GLY A N 1
ATOM 666 C CA . GLY A 1 87 ? 11.213 -1.746 -9.435 1.00 96.31 87 GLY A CA 1
ATOM 667 C C . GLY A 1 87 ? 10.583 -2.966 -8.756 1.00 96.31 87 GLY A C 1
ATOM 668 O O . GLY A 1 87 ? 11.050 -4.094 -8.932 1.00 96.31 87 GLY A O 1
ATOM 669 N N . HIS A 1 88 ? 9.469 -2.767 -8.049 1.00 97.62 88 HIS A N 1
ATOM 670 C CA . HIS A 1 88 ? 8.731 -3.859 -7.413 1.00 97.62 88 HIS A CA 1
ATOM 671 C C . HIS A 1 88 ? 8.121 -4.830 -8.432 1.00 97.62 88 HIS A C 1
ATOM 673 O O . HIS A 1 88 ? 8.259 -6.043 -8.263 1.00 97.62 88 HIS A O 1
ATOM 679 N N . LEU A 1 89 ? 7.505 -4.328 -9.506 1.00 95.62 89 LEU A N 1
ATOM 680 C CA . LEU A 1 89 ? 6.917 -5.163 -10.562 1.00 95.62 89 LEU A CA 1
ATOM 681 C C . LEU A 1 89 ? 7.978 -5.922 -11.372 1.00 95.62 89 LEU A C 1
ATOM 683 O O . LEU A 1 89 ? 7.767 -7.082 -11.725 1.00 95.62 89 LEU A O 1
ATOM 687 N N . ILE A 1 90 ? 9.146 -5.318 -11.613 1.00 94.19 90 ILE A N 1
ATOM 688 C CA . ILE A 1 90 ? 10.298 -6.002 -12.218 1.00 94.19 90 ILE A CA 1
ATOM 689 C C . ILE A 1 90 ? 10.745 -7.167 -11.331 1.00 94.19 90 ILE A C 1
ATOM 691 O O . ILE A 1 90 ? 10.982 -8.260 -11.845 1.00 94.19 90 ILE A O 1
ATOM 695 N N . ALA A 1 91 ? 10.808 -6.973 -10.011 1.00 94.12 91 ALA A N 1
ATOM 696 C CA . ALA A 1 91 ? 11.162 -8.044 -9.084 1.00 94.12 91 ALA A CA 1
ATOM 697 C C . ALA A 1 91 ? 10.146 -9.199 -9.113 1.00 94.12 91 ALA A C 1
ATOM 699 O O . ALA A 1 91 ? 10.548 -10.363 -9.135 1.00 94.12 91 ALA A O 1
ATOM 700 N N . VAL A 1 92 ? 8.843 -8.897 -9.197 1.00 93.38 92 VAL A N 1
ATOM 701 C CA . VAL A 1 92 ? 7.799 -9.917 -9.403 1.00 93.38 92 VAL A CA 1
ATOM 702 C C . VAL A 1 92 ? 8.015 -10.656 -10.727 1.00 93.38 92 VAL A C 1
ATOM 704 O O . VAL A 1 92 ? 8.035 -11.884 -10.745 1.00 93.38 92 VAL A O 1
ATOM 707 N N . SER A 1 93 ? 8.232 -9.925 -11.823 1.00 91.06 93 SER A N 1
ATOM 708 C CA . SER A 1 93 ? 8.475 -10.492 -13.157 1.00 91.06 93 SER A CA 1
ATOM 709 C C . SER A 1 93 ? 9.681 -11.431 -13.191 1.00 91.06 93 SER A C 1
ATOM 711 O O . SER A 1 93 ? 9.592 -12.536 -13.733 1.00 91.06 93 SER A O 1
ATOM 713 N N . MET A 1 94 ? 10.782 -11.036 -12.548 1.00 90.81 94 MET A N 1
ATOM 714 C CA . MET A 1 94 ? 11.980 -11.864 -12.414 1.00 90.81 94 MET A CA 1
ATOM 715 C C . MET A 1 94 ? 11.722 -13.114 -11.573 1.00 90.81 94 MET A C 1
ATOM 717 O O . MET A 1 94 ? 12.137 -14.201 -11.968 1.00 90.81 94 MET A O 1
ATOM 721 N N . PHE A 1 95 ? 11.018 -12.976 -10.448 1.00 90.88 95 PHE A N 1
ATOM 722 C CA . PHE A 1 95 ? 10.695 -14.099 -9.569 1.00 90.88 95 PHE A CA 1
ATOM 723 C C . PHE A 1 95 ? 9.805 -15.139 -10.261 1.00 90.88 95 PHE A C 1
ATOM 725 O O . PHE A 1 95 ? 10.069 -16.335 -10.182 1.00 90.88 95 PHE A O 1
ATOM 732 N N . CYS A 1 96 ? 8.776 -14.687 -10.980 1.00 87.81 96 CYS A N 1
ATOM 733 C CA . CYS A 1 96 ? 7.855 -15.561 -11.704 1.00 87.81 96 CYS A CA 1
ATOM 734 C C . CYS A 1 96 ? 8.473 -16.189 -12.968 1.00 87.81 96 CYS A C 1
ATOM 736 O O . CYS A 1 96 ? 7.827 -17.014 -13.611 1.00 87.81 96 CYS A O 1
ATOM 738 N N . GLY A 1 97 ? 9.699 -15.808 -13.350 1.00 85.44 97 GLY A N 1
ATOM 739 C CA . GLY A 1 97 ? 10.372 -16.339 -14.536 1.00 85.44 97 GLY A CA 1
ATOM 740 C C . GLY A 1 97 ? 9.701 -15.928 -15.849 1.00 85.44 97 GLY A C 1
ATOM 741 O O . GLY A 1 97 ? 9.694 -16.708 -16.805 1.00 85.44 97 GLY A O 1
ATOM 742 N N . ALA A 1 98 ? 9.113 -14.728 -15.900 1.00 83.75 98 ALA A N 1
ATOM 743 C CA . ALA A 1 98 ? 8.468 -14.219 -17.105 1.00 83.75 98 ALA A CA 1
ATOM 744 C C . ALA A 1 98 ? 9.486 -14.107 -18.252 1.00 83.75 98 ALA A C 1
ATOM 746 O O . ALA A 1 98 ? 10.551 -13.501 -18.102 1.00 83.75 98 ALA A O 1
ATOM 747 N N . ARG A 1 99 ? 9.160 -14.706 -19.400 1.00 79.94 99 ARG A N 1
ATOM 748 C CA . ARG A 1 99 ? 9.997 -14.668 -20.606 1.00 79.94 99 ARG A CA 1
ATOM 749 C C . ARG A 1 99 ? 9.875 -13.320 -21.296 1.00 79.94 99 ARG A C 1
ATOM 751 O O . ARG A 1 99 ? 10.879 -12.751 -21.713 1.00 79.94 99 ARG A O 1
ATOM 758 N N . GLU A 1 100 ? 8.648 -12.817 -21.378 1.00 81.69 100 GLU A N 1
ATOM 759 C CA . GLU A 1 100 ? 8.339 -11.509 -21.940 1.00 81.69 100 GLU A CA 1
ATOM 760 C C . GLU A 1 100 ? 8.103 -10.499 -20.820 1.00 81.69 100 GLU A C 1
ATOM 762 O O . GLU A 1 100 ? 7.315 -10.727 -19.897 1.00 81.69 100 GLU A O 1
ATOM 767 N N . LYS A 1 101 ? 8.826 -9.381 -20.900 1.00 82.25 101 LYS A N 1
ATOM 768 C CA . LYS A 1 101 ? 8.738 -8.271 -19.953 1.00 82.25 101 LYS A CA 1
ATOM 769 C C . LYS A 1 101 ? 7.957 -7.131 -20.589 1.00 82.25 101 LYS A C 1
ATOM 771 O O . LYS A 1 101 ? 8.120 -6.868 -21.780 1.00 82.25 101 LYS A O 1
ATOM 776 N N . MET A 1 102 ? 7.174 -6.425 -19.777 1.00 89.94 102 MET A N 1
ATOM 777 C CA . MET A 1 102 ? 6.577 -5.155 -20.187 1.00 89.94 102 MET A CA 1
ATOM 778 C C . MET A 1 102 ? 7.667 -4.206 -20.688 1.00 89.94 102 MET A C 1
ATOM 780 O O . MET A 1 102 ? 8.728 -4.088 -20.068 1.00 89.94 102 MET A O 1
ATOM 784 N N . ASN A 1 103 ? 7.399 -3.517 -21.795 1.00 91.69 103 ASN A N 1
ATOM 785 C CA . ASN A 1 103 ? 8.273 -2.436 -22.235 1.00 91.69 103 ASN A CA 1
ATOM 786 C C . ASN A 1 103 ? 8.148 -1.216 -21.301 1.00 91.69 103 ASN A C 1
ATOM 788 O O . ASN A 1 103 ? 7.243 -1.138 -20.465 1.00 91.69 103 ASN A O 1
ATOM 792 N N . GLU A 1 104 ? 9.067 -0.258 -21.434 1.00 92.06 104 GLU A N 1
ATOM 793 C CA . GLU A 1 104 ? 9.127 0.917 -20.556 1.00 92.06 104 GLU A CA 1
ATOM 794 C C . GLU A 1 104 ? 7.815 1.711 -20.545 1.00 92.06 104 GLU A C 1
ATOM 796 O O . GLU A 1 104 ? 7.322 2.071 -19.477 1.00 92.06 104 GLU A O 1
ATOM 801 N N . TRP A 1 105 ? 7.209 1.917 -21.718 1.00 94.69 105 TRP A N 1
ATOM 802 C CA . TRP A 1 105 ? 5.937 2.623 -21.837 1.00 94.69 105 TRP A CA 1
ATOM 803 C C . TRP A 1 105 ? 4.808 1.876 -21.123 1.00 94.69 105 TRP A C 1
ATOM 805 O O . TRP A 1 105 ? 4.120 2.473 -20.303 1.00 94.69 105 TRP A O 1
ATOM 815 N N . GLN A 1 106 ? 4.661 0.567 -21.355 1.00 95.50 106 GLN A N 1
ATOM 816 C CA . GLN A 1 106 ? 3.646 -0.262 -20.692 1.00 95.50 106 GLN A CA 1
ATOM 817 C C . GLN A 1 106 ? 3.798 -0.218 -19.171 1.00 95.50 106 GLN A C 1
ATOM 819 O O . GLN A 1 106 ? 2.818 -0.026 -18.456 1.00 95.50 106 GLN A O 1
ATOM 824 N N . SER A 1 107 ? 5.031 -0.359 -18.682 1.00 95.00 107 SER A N 1
ATOM 825 C CA . SER A 1 107 ? 5.342 -0.346 -17.254 1.00 95.00 107 SER A CA 1
ATOM 826 C C . SER A 1 107 ? 5.050 1.021 -16.617 1.00 95.00 107 SER A C 1
ATOM 828 O O . SER A 1 107 ? 4.415 1.093 -15.564 1.00 95.00 107 SER A O 1
ATOM 830 N N . LYS A 1 108 ? 5.459 2.119 -17.274 1.00 96.12 108 LYS A N 1
ATOM 831 C CA . LYS A 1 108 ? 5.184 3.500 -16.833 1.00 96.12 108 LYS A CA 1
ATOM 832 C C . LYS A 1 108 ? 3.680 3.777 -16.815 1.00 96.12 108 LYS A C 1
ATOM 834 O O . LYS A 1 108 ? 3.153 4.19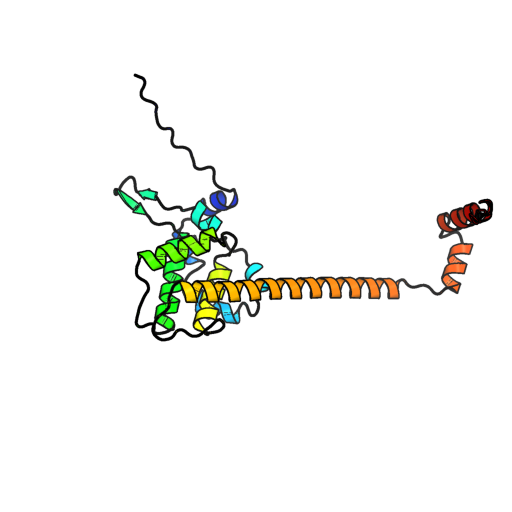9 -15.790 1.00 96.12 108 LYS A O 1
ATOM 839 N N . SER A 1 109 ? 2.984 3.479 -17.913 1.00 96.88 109 SER A N 1
ATOM 840 C CA . SER A 1 109 ? 1.536 3.672 -18.046 1.00 96.88 109 SER A CA 1
ATOM 841 C C . SER A 1 109 ? 0.743 2.871 -17.019 1.00 96.88 109 SER A C 1
ATOM 843 O O . SER A 1 109 ? -0.173 3.424 -16.418 1.00 96.88 109 SER A O 1
ATOM 845 N N . LEU A 1 110 ? 1.121 1.615 -16.761 1.00 97.69 110 LEU A N 1
ATOM 846 C CA . LEU A 1 110 ? 0.499 0.789 -15.727 1.00 97.69 110 LEU A CA 1
ATOM 847 C C . LEU A 1 110 ? 0.639 1.419 -14.335 1.00 97.69 110 LEU A C 1
ATOM 849 O O . LEU A 1 110 ? -0.351 1.546 -13.618 1.00 97.69 110 LEU A O 1
ATOM 853 N N . CYS A 1 111 ? 1.849 1.834 -13.950 1.00 98.25 111 CYS A N 1
ATOM 854 C CA . CYS A 1 111 ? 2.071 2.433 -12.632 1.00 98.25 111 CYS A CA 1
ATOM 855 C C . CYS A 1 111 ? 1.293 3.747 -12.482 1.00 98.25 111 CYS A C 1
ATOM 857 O O . CYS A 1 111 ? 0.618 3.946 -11.476 1.00 98.25 111 CYS A O 1
ATOM 859 N N . SER A 1 112 ? 1.318 4.613 -13.502 1.00 97.69 112 SER A N 1
ATOM 860 C CA . SER A 1 112 ? 0.522 5.845 -13.505 1.00 97.69 112 SER A CA 1
ATOM 861 C C . SER A 1 112 ? -0.982 5.570 -13.415 1.00 97.69 112 SER A C 1
ATOM 863 O O . SER A 1 112 ? -1.681 6.281 -12.698 1.00 97.69 112 SER A O 1
ATOM 865 N N . GLN A 1 113 ? -1.490 4.540 -14.098 1.00 98.12 113 GLN A N 1
ATOM 866 C CA . GLN A 1 113 ? -2.899 4.155 -14.015 1.00 98.12 113 GLN A CA 1
ATOM 867 C C . GLN A 1 113 ? -3.281 3.727 -12.591 1.00 98.12 113 GLN A C 1
ATOM 869 O O . GLN A 1 113 ? -4.253 4.244 -12.048 1.00 98.12 113 GLN A O 1
ATOM 874 N N . ILE A 1 114 ? -2.477 2.870 -11.952 1.00 98.50 114 ILE A N 1
ATOM 875 C CA . ILE A 1 114 ? -2.709 2.433 -10.567 1.00 98.50 114 ILE A CA 1
ATOM 876 C C . ILE A 1 114 ? -2.699 3.622 -9.596 1.00 98.50 114 ILE A C 1
ATOM 878 O O . ILE A 1 114 ? -3.568 3.701 -8.732 1.00 98.50 114 ILE A O 1
ATOM 882 N N . ILE A 1 115 ? -1.755 4.561 -9.733 1.00 98.38 115 ILE A N 1
ATOM 883 C CA . ILE A 1 115 ? -1.693 5.761 -8.879 1.00 98.38 115 ILE A CA 1
ATOM 884 C C . ILE A 1 115 ? -2.960 6.613 -9.044 1.00 98.38 115 ILE A C 1
ATOM 886 O O . ILE A 1 115 ? -3.511 7.086 -8.054 1.00 98.38 115 ILE A O 1
ATOM 890 N N . ASN A 1 116 ? -3.440 6.788 -10.278 1.00 97.25 116 ASN A N 1
ATOM 891 C CA . ASN A 1 116 ? -4.622 7.603 -10.564 1.00 97.25 116 ASN A CA 1
ATOM 892 C C . ASN A 1 116 ? -5.927 6.954 -10.077 1.00 97.25 116 ASN A C 1
ATOM 894 O O . ASN A 1 116 ? -6.812 7.650 -9.583 1.00 97.25 116 ASN A O 1
ATOM 898 N N . GLU A 1 117 ? -6.063 5.636 -10.218 1.00 97.75 117 GLU A N 1
A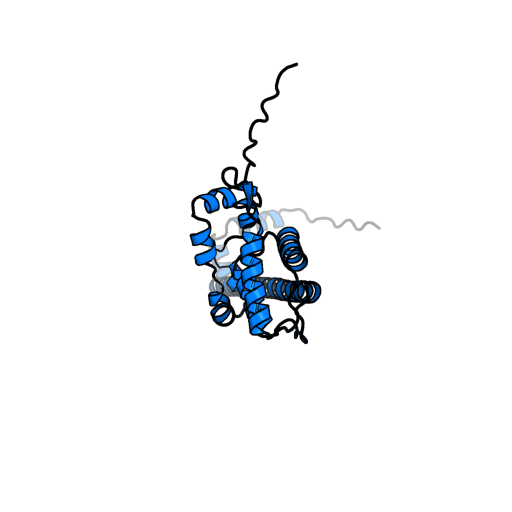TOM 899 C CA . GLU A 1 117 ? -7.266 4.901 -9.805 1.00 97.75 117 GLU A CA 1
ATOM 900 C C . GLU A 1 117 ? -7.282 4.618 -8.295 1.00 97.75 117 GLU A C 1
ATOM 902 O O . GLU A 1 117 ? -8.345 4.589 -7.663 1.00 97.75 117 GLU A O 1
ATOM 907 N N . HIS A 1 118 ? -6.106 4.429 -7.694 1.00 97.62 118 HIS A N 1
ATOM 908 C CA . HIS A 1 118 ? -5.937 4.035 -6.296 1.00 97.62 118 HIS A CA 1
ATOM 909 C C . HIS A 1 118 ? -4.873 4.878 -5.571 1.00 97.62 118 HIS A C 1
ATOM 911 O O . HIS A 1 118 ? -3.937 4.322 -4.988 1.00 97.62 118 HIS A O 1
ATOM 917 N N . PRO A 1 119 ? -5.027 6.215 -5.512 1.00 97.12 119 PRO A N 1
ATOM 918 C CA . PRO A 1 119 ? -4.029 7.098 -4.904 1.00 97.12 119 PRO A CA 1
ATOM 919 C C . PRO A 1 119 ? -3.829 6.827 -3.410 1.00 97.12 119 PRO A C 1
ATOM 921 O O . PRO A 1 119 ? -2.756 7.099 -2.882 1.00 97.12 119 PRO A O 1
ATOM 924 N N . THR A 1 120 ? -4.839 6.271 -2.736 1.00 96.56 120 THR A N 1
ATOM 925 C CA . THR A 1 120 ? -4.829 5.964 -1.299 1.00 96.56 120 THR A CA 1
ATOM 926 C C . THR A 1 120 ? -4.206 4.613 -0.948 1.00 96.56 120 THR A C 1
ATOM 928 O O . THR A 1 120 ? -4.104 4.286 0.234 1.00 96.56 120 THR A O 1
ATOM 931 N N . LEU A 1 121 ? -3.796 3.816 -1.941 1.00 97.50 121 LEU A N 1
ATOM 932 C CA . LEU A 1 121 ? -3.059 2.575 -1.710 1.00 97.50 121 LEU A CA 1
ATOM 933 C C . LEU A 1 121 ? -1.692 2.913 -1.100 1.00 97.50 121 LEU A C 1
ATOM 935 O O . LEU A 1 121 ? -0.976 3.764 -1.630 1.00 97.50 121 LEU A O 1
ATOM 939 N N . THR A 1 122 ? -1.329 2.277 0.014 1.00 97.62 122 THR A N 1
ATOM 940 C CA . THR A 1 122 ? -0.047 2.563 0.681 1.00 97.62 122 THR A CA 1
ATOM 941 C C . THR A 1 122 ? 1.120 1.816 0.040 1.00 97.62 122 THR A C 1
ATOM 943 O O . THR A 1 122 ? 0.931 0.799 -0.636 1.00 97.62 122 THR A O 1
ATOM 946 N N . LEU A 1 123 ? 2.353 2.282 0.275 1.00 97.88 123 LEU A N 1
ATOM 947 C CA . LEU A 1 123 ? 3.558 1.579 -0.185 1.00 97.88 123 LEU A CA 1
ATOM 948 C C . LEU A 1 123 ? 3.612 0.155 0.386 1.00 97.88 123 LEU A C 1
ATOM 950 O O . LEU A 1 123 ? 3.872 -0.801 -0.345 1.00 97.88 123 LEU A O 1
ATOM 954 N N . MET A 1 124 ? 3.300 -0.012 1.674 1.00 97.75 124 MET A N 1
ATOM 955 C CA . MET A 1 124 ? 3.282 -1.332 2.309 1.00 97.75 124 MET A CA 1
ATOM 956 C C . MET A 1 124 ? 2.188 -2.242 1.725 1.00 97.75 124 MET A C 1
ATOM 958 O O . MET A 1 124 ? 2.436 -3.425 1.484 1.00 97.75 124 MET A O 1
ATOM 962 N N . GLU A 1 125 ? 1.006 -1.704 1.416 1.00 98.06 125 GLU A N 1
ATOM 963 C CA . GLU A 1 125 ? -0.057 -2.464 0.747 1.00 98.06 125 GLU A CA 1
ATOM 964 C C . GLU A 1 125 ? 0.352 -2.908 -0.659 1.00 98.06 125 GLU A C 1
ATOM 966 O O . GLU A 1 125 ? 0.109 -4.058 -1.031 1.00 98.06 125 GLU A O 1
ATOM 971 N N . PHE A 1 126 ? 1.027 -2.045 -1.422 1.00 98.31 126 PHE A N 1
ATOM 972 C CA . PHE A 1 126 ? 1.547 -2.404 -2.741 1.00 98.31 126 PHE A CA 1
ATOM 973 C C . PHE A 1 126 ? 2.653 -3.472 -2.660 1.00 98.31 126 PHE A C 1
ATOM 975 O O . PHE A 1 126 ? 2.692 -4.400 -3.474 1.00 98.31 126 PHE A O 1
ATOM 982 N N . ILE A 1 127 ? 3.520 -3.416 -1.643 1.00 98.25 127 ILE A N 1
ATOM 983 C CA . ILE A 1 127 ? 4.506 -4.474 -1.367 1.00 98.25 127 ILE A CA 1
ATOM 984 C C . ILE A 1 127 ? 3.809 -5.799 -1.043 1.00 98.25 127 ILE A C 1
ATOM 986 O O . ILE A 1 127 ? 4.194 -6.842 -1.582 1.00 98.25 127 ILE A O 1
ATOM 990 N N . LEU A 1 128 ? 2.786 -5.782 -0.181 1.00 98.19 128 LEU A N 1
ATOM 991 C CA . LEU A 1 128 ? 2.007 -6.975 0.152 1.00 98.19 128 LEU A CA 1
ATOM 992 C C . LEU A 1 128 ? 1.300 -7.537 -1.085 1.00 98.19 128 LEU A C 1
ATOM 994 O O . LEU A 1 128 ? 1.272 -8.756 -1.274 1.00 98.19 128 LEU A O 1
ATOM 998 N N . PHE A 1 129 ? 0.769 -6.666 -1.944 1.00 97.88 129 PHE A N 1
ATOM 999 C CA . PHE A 1 129 ? 0.218 -7.051 -3.237 1.00 97.88 129 PHE A CA 1
ATOM 1000 C C . PHE A 1 129 ? 1.261 -7.793 -4.082 1.00 97.88 129 PHE A C 1
ATOM 1002 O O . PHE A 1 129 ? 1.013 -8.941 -4.446 1.00 97.88 129 PHE A O 1
ATOM 1009 N N . CYS A 1 130 ? 2.449 -7.217 -4.300 1.00 97.19 130 CYS A N 1
ATOM 1010 C CA . CYS A 1 130 ? 3.537 -7.861 -5.048 1.00 97.19 130 CYS A CA 1
ATOM 1011 C C . CYS A 1 130 ? 3.945 -9.210 -4.436 1.00 97.19 130 CYS A C 1
ATOM 1013 O O . CYS A 1 130 ? 4.140 -10.196 -5.144 1.00 97.19 130 CYS A O 1
ATOM 1015 N N . SER A 1 131 ? 4.027 -9.278 -3.107 1.00 96.31 131 SER A N 1
ATOM 1016 C CA . SER A 1 131 ? 4.334 -10.504 -2.372 1.00 96.31 131 SER A CA 1
ATOM 1017 C C . SER A 1 131 ? 3.322 -11.616 -2.679 1.00 96.31 131 SER A C 1
ATOM 1019 O O . SER A 1 131 ? 3.703 -12.705 -3.109 1.00 96.31 131 SER A O 1
ATOM 1021 N N . ARG A 1 132 ? 2.022 -11.318 -2.563 1.00 95.31 132 ARG A N 1
ATOM 1022 C CA . ARG A 1 132 ? 0.918 -12.249 -2.869 1.00 95.31 132 ARG A CA 1
ATOM 1023 C C . ARG A 1 132 ? 0.809 -12.584 -4.357 1.00 95.31 132 ARG A C 1
ATOM 1025 O O . ARG A 1 132 ? 0.367 -13.675 -4.719 1.00 95.31 132 ARG A O 1
ATOM 1032 N N . LEU A 1 133 ? 1.223 -11.660 -5.218 1.00 93.12 133 LEU A N 1
ATOM 1033 C CA . LEU A 1 133 ? 1.300 -11.868 -6.658 1.00 93.12 133 LEU A CA 1
ATOM 1034 C C . LEU A 1 133 ? 2.348 -12.938 -6.997 1.00 93.12 133 LEU A C 1
ATOM 1036 O O . LEU A 1 133 ? 2.047 -13.8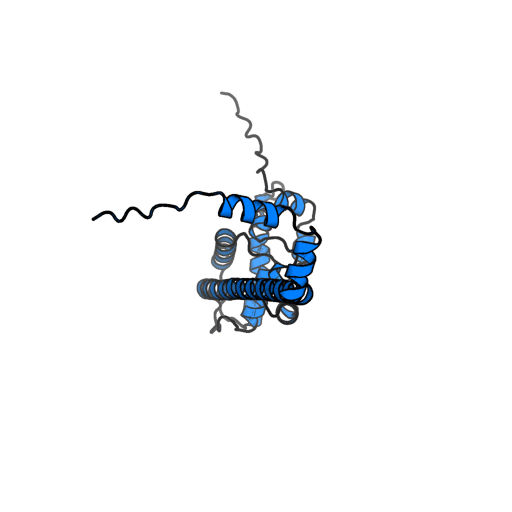80 -7.727 1.00 93.12 133 LEU A O 1
ATOM 1040 N N . ARG A 1 134 ? 3.534 -12.871 -6.374 1.00 91.38 134 ARG A N 1
ATOM 1041 C CA . ARG A 1 134 ? 4.588 -13.901 -6.487 1.00 91.38 134 ARG A CA 1
ATOM 1042 C C . ARG A 1 134 ? 4.153 -15.266 -5.960 1.00 91.38 134 ARG A C 1
ATOM 1044 O O . ARG A 1 134 ? 4.599 -16.287 -6.472 1.00 91.38 134 ARG A O 1
ATOM 1051 N N . SER A 1 135 ? 3.260 -15.304 -4.969 1.00 90.81 135 SER A N 1
ATOM 1052 C CA . SER A 1 135 ? 2.675 -16.552 -4.463 1.00 90.81 135 SER A CA 1
ATOM 1053 C C . SER A 1 135 ? 1.478 -17.051 -5.285 1.00 90.81 135 SER A C 1
ATOM 1055 O O . SER A 1 135 ? 0.766 -17.943 -4.827 1.00 90.81 135 SER A O 1
ATOM 1057 N N . ALA A 1 136 ? 1.217 -16.460 -6.457 1.00 89.81 136 ALA A N 1
ATOM 1058 C CA . ALA A 1 136 ? 0.108 -16.796 -7.349 1.00 89.81 136 ALA A CA 1
ATOM 1059 C C . ALA A 1 136 ? -1.285 -16.751 -6.684 1.00 89.81 136 ALA A C 1
ATOM 1061 O O . ALA A 1 136 ? -2.202 -17.466 -7.094 1.00 89.81 136 ALA A O 1
ATOM 1062 N N . LYS A 1 137 ? -1.470 -15.918 -5.644 1.00 91.56 137 LYS A N 1
ATOM 1063 C CA . LYS A 1 137 ? -2.739 -15.848 -4.895 1.00 91.56 137 LYS A CA 1
ATOM 1064 C C . LYS A 1 137 ? -3.896 -15.329 -5.757 1.00 91.56 137 LYS A C 1
ATOM 1066 O O . LYS A 1 137 ? -5.030 -15.762 -5.582 1.00 91.56 137 LYS A O 1
ATOM 1071 N N . TYR A 1 138 ? -3.604 -14.407 -6.672 1.00 91.50 138 TYR A N 1
ATOM 1072 C CA . TYR A 1 138 ? -4.603 -13.711 -7.491 1.00 91.50 138 TYR A CA 1
ATOM 1073 C C . TYR A 1 138 ? -4.628 -14.170 -8.952 1.00 91.50 138 TYR A C 1
ATOM 1075 O O . TYR A 1 138 ? -5.331 -13.590 -9.769 1.00 91.50 138 TYR A O 1
ATOM 1083 N N . GLY A 1 139 ? -3.882 -15.222 -9.285 1.00 81.06 139 GLY A N 1
ATOM 1084 C CA . GLY A 1 139 ? -3.755 -15.713 -10.651 1.00 81.06 139 GLY A CA 1
ATOM 1085 C C . GLY A 1 139 ? -2.387 -16.330 -10.906 1.00 81.06 139 GLY A C 1
ATOM 1086 O O . GLY A 1 139 ? -1.477 -16.226 -10.083 1.00 81.06 139 GLY A O 1
ATOM 1087 N N . LYS A 1 140 ? -2.253 -16.996 -12.053 1.00 80.00 140 LYS A N 1
ATOM 1088 C CA . LYS A 1 140 ? -0.985 -17.544 -12.544 1.00 80.00 140 LYS A CA 1
ATOM 1089 C C . LYS A 1 140 ? -0.594 -16.818 -13.819 1.00 80.00 140 LYS A C 1
ATOM 1091 O O . LYS A 1 140 ? -1.435 -16.641 -14.690 1.00 80.00 140 LYS A O 1
ATOM 1096 N N . PHE A 1 141 ? 0.687 -16.495 -13.931 1.00 77.81 141 PHE A N 1
ATOM 1097 C CA . PHE A 1 141 ? 1.273 -15.911 -15.131 1.00 77.81 141 PHE A CA 1
ATOM 1098 C C . PHE A 1 141 ? 1.833 -17.015 -16.023 1.00 77.81 141 PHE A C 1
ATOM 1100 O O . PHE A 1 141 ? 2.610 -17.857 -15.562 1.00 77.81 141 PHE A O 1
ATOM 1107 N N . TYR A 1 142 ? 1.449 -17.023 -17.298 1.00 71.00 142 TYR A N 1
ATOM 1108 C CA . TYR A 1 142 ? 1.892 -18.030 -18.262 1.00 71.00 142 TYR A CA 1
ATOM 1109 C C . TYR A 1 142 ? 2.892 -17.422 -19.247 1.00 71.00 142 TYR A C 1
ATOM 1111 O O . TYR A 1 142 ? 2.548 -17.050 -20.360 1.00 71.00 142 TYR A O 1
ATOM 1119 N N . GLY A 1 143 ? 4.163 -17.339 -18.848 1.00 70.56 143 GLY A N 1
ATOM 1120 C CA . GLY A 1 143 ? 5.260 -16.931 -19.738 1.00 70.56 143 GLY A CA 1
ATOM 1121 C C . GLY A 1 143 ? 5.397 -15.421 -19.981 1.00 70.56 143 GLY A C 1
ATOM 1122 O O . GLY A 1 143 ? 6.507 -14.979 -20.277 1.00 70.56 143 GLY A O 1
ATOM 1123 N N . SER A 1 144 ? 4.347 -14.634 -19.762 1.00 75.94 144 SER A N 1
ATOM 1124 C CA . SER A 1 144 ? 4.350 -13.165 -19.724 1.00 75.94 144 SER A CA 1
ATOM 1125 C C . SER A 1 144 ? 3.661 -12.671 -18.451 1.00 75.94 144 SER A C 1
ATOM 1127 O O . SER A 1 144 ? 2.829 -13.378 -17.890 1.00 75.94 144 SER A O 1
ATOM 1129 N N . ILE A 1 145 ? 4.020 -11.470 -17.993 1.00 81.44 145 ILE A N 1
ATOM 1130 C CA . ILE A 1 145 ? 3.213 -10.710 -17.030 1.00 81.44 145 ILE A CA 1
ATOM 1131 C C . ILE A 1 145 ? 2.748 -9.462 -17.759 1.00 81.44 145 ILE A C 1
ATOM 1133 O O . ILE A 1 145 ? 3.569 -8.582 -18.039 1.00 81.44 145 ILE A O 1
ATOM 1137 N N . ASP A 1 146 ? 1.465 -9.411 -18.098 1.00 87.31 146 ASP A N 1
ATOM 1138 C CA . ASP A 1 146 ? 0.900 -8.281 -18.824 1.00 87.31 146 ASP A CA 1
ATOM 1139 C C . ASP A 1 146 ? 0.254 -7.240 -17.875 1.00 87.31 146 ASP A C 1
ATOM 1141 O O . ASP A 1 146 ? -0.074 -7.545 -16.720 1.00 87.31 146 ASP A O 1
ATOM 1145 N N . PRO A 1 147 ? 0.084 -5.978 -18.320 1.00 92.62 147 PRO A N 1
ATOM 1146 C CA . PRO A 1 147 ? -0.567 -4.955 -17.506 1.00 92.62 147 PRO A CA 1
ATOM 1147 C C . PRO A 1 147 ? -2.003 -5.298 -17.089 1.00 92.62 147 PRO A C 1
ATOM 1149 O O . PRO A 1 147 ? -2.418 -4.934 -15.990 1.00 92.62 147 PRO A O 1
ATOM 1152 N N . ALA A 1 148 ? -2.768 -5.982 -17.943 1.00 91.31 148 ALA A N 1
ATOM 1153 C CA . ALA A 1 148 ? -4.176 -6.278 -17.692 1.00 91.31 148 ALA A CA 1
ATOM 1154 C C . ALA A 1 148 ? -4.346 -7.337 -16.589 1.00 91.31 148 ALA A C 1
ATOM 1156 O O . ALA A 1 148 ? -5.207 -7.197 -15.723 1.00 91.31 148 ALA A O 1
ATOM 1157 N N . GLU A 1 149 ? -3.491 -8.355 -16.567 1.00 90.50 149 GLU A N 1
ATOM 1158 C CA . GLU A 1 149 ? -3.391 -9.379 -15.534 1.00 90.50 149 GLU A CA 1
ATOM 1159 C C . GLU A 1 149 ? -2.951 -8.777 -14.198 1.00 90.50 149 GLU A C 1
ATOM 1161 O O . GLU A 1 149 ? -3.477 -9.168 -13.151 1.00 90.50 149 GLU A O 1
ATOM 1166 N N . ILE A 1 150 ? -2.026 -7.806 -14.207 1.00 94.56 150 ILE A N 1
ATOM 1167 C CA . ILE A 1 150 ? -1.643 -7.078 -12.988 1.00 94.56 150 ILE A CA 1
ATOM 1168 C C . ILE A 1 150 ? -2.836 -6.284 -12.448 1.00 94.56 150 ILE A C 1
ATOM 1170 O O . ILE A 1 150 ? -3.128 -6.391 -11.257 1.00 94.56 150 ILE A O 1
ATOM 1174 N N . LEU A 1 151 ? -3.543 -5.529 -13.295 1.00 95.88 151 LEU A N 1
ATOM 1175 C CA . LEU A 1 151 ? -4.725 -4.758 -12.886 1.00 95.88 151 LEU A CA 1
ATOM 1176 C C . LEU A 1 151 ? -5.844 -5.671 -12.367 1.00 95.88 151 LEU A C 1
ATOM 1178 O O . LEU A 1 151 ? -6.363 -5.446 -11.277 1.00 95.88 151 LEU A O 1
ATOM 1182 N N . GLY A 1 152 ? -6.142 -6.767 -13.069 1.00 95.38 152 GLY A N 1
ATOM 1183 C CA . GLY A 1 152 ? -7.121 -7.755 -12.611 1.00 95.38 152 GLY A CA 1
ATOM 1184 C C . GLY A 1 152 ? -6.723 -8.412 -11.283 1.00 95.38 152 GLY A C 1
ATOM 1185 O O . GLY A 1 152 ? -7.564 -8.634 -10.410 1.00 95.38 152 GLY A O 1
ATOM 1186 N N . SER A 1 153 ? -5.429 -8.672 -11.077 1.00 96.06 153 SER A N 1
ATOM 1187 C CA . SER A 1 153 ? -4.915 -9.170 -9.796 1.00 96.06 153 SER A CA 1
ATOM 1188 C C . SER A 1 153 ? -5.034 -8.127 -8.683 1.00 96.06 153 SER A C 1
ATOM 1190 O O . SER A 1 153 ? -5.321 -8.478 -7.535 1.00 96.06 153 SER A O 1
ATOM 1192 N N . LEU A 1 154 ? -4.816 -6.848 -9.002 1.00 97.56 154 LEU A N 1
ATOM 1193 C CA . LEU A 1 154 ? -4.963 -5.741 -8.062 1.00 97.56 154 LEU A CA 1
ATOM 1194 C C . LEU A 1 154 ? -6.427 -5.570 -7.640 1.00 97.56 154 LEU A C 1
ATOM 1196 O O . LEU A 1 154 ? -6.699 -5.410 -6.452 1.00 97.56 154 LEU A O 1
ATOM 1200 N N . ASP A 1 155 ? -7.377 -5.714 -8.562 1.00 97.06 155 ASP A N 1
ATOM 1201 C CA . ASP A 1 155 ? -8.809 -5.698 -8.248 1.00 97.06 155 ASP A CA 1
ATOM 1202 C C . ASP A 1 155 ? -9.197 -6.790 -7.243 1.00 97.06 155 ASP A C 1
ATOM 1204 O O . ASP A 1 155 ? -9.946 -6.541 -6.287 1.00 97.06 155 ASP A O 1
ATOM 1208 N N . LEU A 1 156 ? -8.658 -8.001 -7.418 1.00 97.62 156 LEU A N 1
ATOM 1209 C CA . LEU A 1 156 ? -8.842 -9.100 -6.469 1.00 97.62 156 LEU A CA 1
ATOM 1210 C C . LEU A 1 156 ? -8.203 -8.783 -5.111 1.00 97.62 156 LEU A C 1
ATOM 1212 O O . LEU A 1 156 ? -8.834 -9.005 -4.076 1.00 97.62 156 LEU A O 1
ATOM 1216 N N . PHE A 1 157 ? -7.003 -8.199 -5.094 1.00 97.56 157 PHE A N 1
ATOM 1217 C CA . PHE A 1 157 ? -6.356 -7.741 -3.862 1.00 97.56 157 PHE A CA 1
ATOM 1218 C C . PHE A 1 157 ? -7.199 -6.694 -3.119 1.00 97.56 157 PHE A C 1
ATOM 1220 O O . PHE A 1 157 ? -7.386 -6.788 -1.904 1.00 97.56 157 PHE A O 1
ATOM 1227 N N . LEU A 1 158 ? -7.754 -5.715 -3.832 1.00 97.19 158 LEU A N 1
ATOM 1228 C CA . LEU A 1 158 ? -8.599 -4.676 -3.245 1.00 97.19 158 LEU A CA 1
ATOM 1229 C C . LEU A 1 158 ? -9.944 -5.233 -2.767 1.00 97.19 158 LEU A C 1
ATOM 1231 O O . LEU A 1 158 ? -10.509 -4.743 -1.787 1.00 97.19 158 LEU A O 1
ATOM 1235 N N . LYS A 1 159 ? -10.463 -6.275 -3.423 1.00 97.12 159 LYS A N 1
ATOM 1236 C CA . LYS A 1 159 ? -11.635 -7.013 -2.942 1.00 97.12 159 LYS A CA 1
ATOM 1237 C C . LYS A 1 159 ? -11.340 -7.725 -1.622 1.00 97.12 159 LYS A C 1
ATOM 1239 O O . LYS A 1 159 ? -12.143 -7.583 -0.701 1.00 97.12 159 LYS A O 1
ATOM 1244 N N . ASP A 1 160 ? -10.201 -8.408 -1.510 1.00 96.38 160 ASP A N 1
ATOM 1245 C CA . ASP A 1 160 ? -9.740 -9.010 -0.252 1.00 96.38 160 ASP A CA 1
ATOM 1246 C C . ASP A 1 160 ? -9.636 -7.946 0.849 1.00 96.38 160 ASP A C 1
ATOM 1248 O O . ASP A 1 160 ? -10.193 -8.135 1.928 1.00 96.38 160 ASP A O 1
ATOM 1252 N N . LYS A 1 161 ? -9.031 -6.786 0.549 1.00 95.69 161 LYS A N 1
ATOM 1253 C CA . LYS A 1 161 ? -8.935 -5.651 1.483 1.00 95.69 161 LYS A CA 1
ATOM 1254 C C . LYS A 1 161 ? -10.295 -5.218 2.020 1.00 95.69 161 LYS A C 1
ATOM 1256 O O . LYS A 1 161 ? -10.472 -5.097 3.229 1.00 95.69 161 LYS A O 1
ATOM 1261 N N . ARG A 1 162 ? -11.278 -5.015 1.138 1.00 95.94 162 ARG A N 1
ATOM 1262 C CA . ARG A 1 162 ? -12.639 -4.629 1.549 1.00 95.94 162 ARG A CA 1
ATOM 1263 C C . ARG A 1 162 ? -13.290 -5.682 2.445 1.00 95.94 162 ARG A C 1
ATOM 1265 O O . ARG A 1 162 ? -13.969 -5.326 3.402 1.00 95.94 162 ARG A O 1
ATOM 1272 N N . GLN A 1 163 ? -13.084 -6.961 2.145 1.00 96.69 163 GLN A N 1
ATOM 1273 C CA . GLN A 1 163 ? -13.634 -8.053 2.946 1.00 96.69 163 GLN A CA 1
ATOM 1274 C C . GLN A 1 163 ? -12.952 -8.187 4.310 1.00 96.69 163 GLN A C 1
ATOM 1276 O O . GLN A 1 163 ? -13.642 -8.423 5.298 1.00 96.69 163 GLN A O 1
ATOM 1281 N N . ASP A 1 164 ? -11.628 -8.033 4.375 1.00 95.94 164 ASP A N 1
ATOM 1282 C CA . ASP A 1 164 ? -10.867 -8.038 5.628 1.00 95.94 164 ASP A CA 1
ATOM 1283 C C . ASP A 1 164 ? -11.340 -6.912 6.555 1.00 95.94 164 ASP A C 1
ATOM 1285 O O . ASP A 1 164 ? -11.682 -7.170 7.708 1.00 95.94 164 ASP A O 1
ATOM 1289 N N . ILE A 1 165 ? -11.476 -5.692 6.026 1.00 93.81 165 ILE A N 1
ATOM 1290 C CA . ILE A 1 165 ? -11.986 -4.542 6.785 1.00 93.81 165 ILE A CA 1
ATOM 1291 C C . ILE A 1 165 ? -13.417 -4.798 7.276 1.00 93.81 165 ILE A C 1
ATOM 1293 O O . ILE A 1 165 ? -13.711 -4.558 8.445 1.00 93.81 165 ILE A O 1
ATOM 1297 N N . ALA A 1 166 ? -14.308 -5.307 6.418 1.00 95.69 166 ALA A N 1
ATOM 1298 C CA . ALA A 1 166 ? -15.686 -5.605 6.811 1.00 95.69 166 ALA A CA 1
ATOM 1299 C C . ALA A 1 166 ? -15.743 -6.631 7.955 1.00 95.69 166 ALA A C 1
ATOM 1301 O O . ALA A 1 166 ? -16.413 -6.394 8.958 1.00 95.69 166 ALA A O 1
ATOM 1302 N N . ARG A 1 167 ? -14.969 -7.722 7.852 1.00 95.50 167 ARG A N 1
ATOM 1303 C CA . ARG A 1 167 ? -14.859 -8.731 8.916 1.00 95.50 167 ARG A CA 1
ATOM 1304 C C . ARG A 1 167 ? -14.331 -8.143 10.219 1.00 95.50 167 ARG A C 1
ATOM 1306 O O . ARG A 1 167 ? -14.859 -8.457 11.281 1.00 95.50 167 ARG A O 1
ATOM 1313 N N . HIS A 1 168 ? -13.305 -7.296 10.148 1.00 92.94 168 HIS A N 1
ATOM 1314 C CA . HIS A 1 168 ? -12.748 -6.642 11.328 1.00 92.94 168 HIS A CA 1
ATOM 1315 C C . HIS A 1 168 ? -13.790 -5.754 12.023 1.00 92.94 168 HIS A C 1
ATOM 1317 O O . HIS A 1 168 ? -13.968 -5.835 13.236 1.00 92.94 168 HIS A O 1
ATOM 1323 N N . MET A 1 169 ? -14.526 -4.949 11.256 1.00 93.25 169 MET A N 1
ATOM 1324 C CA . MET A 1 169 ? -15.571 -4.072 11.793 1.00 93.25 169 MET A CA 1
ATOM 1325 C C . MET A 1 169 ? -16.711 -4.864 12.448 1.00 93.25 169 MET A C 1
ATOM 1327 O O . MET A 1 169 ? -17.168 -4.507 13.534 1.00 93.25 169 MET A O 1
ATOM 1331 N N . GLU A 1 170 ? -17.144 -5.964 11.828 1.00 95.06 170 GLU A N 1
ATOM 1332 C CA . GLU A 1 170 ? -18.155 -6.862 12.399 1.00 95.06 170 GLU A CA 1
ATOM 1333 C C . GLU A 1 170 ? -17.689 -7.500 13.715 1.00 95.06 170 GLU A C 1
ATOM 1335 O O . GLU A 1 170 ? -18.465 -7.589 14.670 1.00 95.06 170 GLU A O 1
ATOM 1340 N N . GLU A 1 171 ? -16.421 -7.912 13.787 1.00 93.62 171 GLU A N 1
ATOM 1341 C CA . GLU A 1 171 ? -15.814 -8.472 14.995 1.00 93.62 171 GLU A CA 1
ATOM 1342 C C . GLU A 1 171 ? -15.783 -7.448 16.135 1.00 93.62 171 GLU A C 1
ATOM 1344 O O . GLU A 1 171 ? -16.206 -7.752 17.252 1.00 93.62 171 GLU A O 1
ATOM 1349 N N . VAL A 1 172 ? -15.341 -6.220 15.849 1.00 93.44 172 VAL A N 1
ATOM 1350 C CA . VAL A 1 172 ? -15.296 -5.127 16.830 1.00 93.44 172 VAL A CA 1
ATOM 1351 C C . VAL A 1 172 ? -16.694 -4.821 17.372 1.00 93.44 172 VAL A C 1
ATOM 1353 O O . VAL A 1 172 ? -16.879 -4.715 18.586 1.00 93.44 172 VAL A O 1
ATOM 1356 N N . GLU A 1 173 ? -17.702 -4.746 16.502 1.00 94.69 173 GLU A N 1
ATOM 1357 C CA . GLU A 1 173 ? -19.086 -4.490 16.913 1.00 94.69 173 GLU A CA 1
ATOM 1358 C C . GLU A 1 173 ? -19.679 -5.660 17.712 1.00 94.69 173 GLU A C 1
ATOM 1360 O O . GLU A 1 173 ? -20.431 -5.457 18.669 1.00 94.69 173 GLU A O 1
ATOM 1365 N N . ARG A 1 174 ? -19.336 -6.908 17.367 1.00 94.94 174 ARG A N 1
ATOM 1366 C CA . ARG A 1 174 ? -19.731 -8.083 18.157 1.00 94.94 174 ARG A CA 1
ATOM 1367 C C . ARG A 1 174 ? -19.141 -8.021 19.564 1.00 94.94 174 ARG A C 1
ATOM 1369 O O . ARG A 1 174 ? -19.884 -8.193 20.525 1.00 94.94 174 ARG A O 1
ATOM 1376 N N . GLN A 1 175 ? -17.847 -7.730 19.685 1.00 94.38 175 GLN A N 1
ATOM 1377 C CA . GLN A 1 175 ? -17.179 -7.609 20.983 1.00 94.38 175 GLN A CA 1
ATOM 1378 C C . GLN A 1 175 ? -17.744 -6.458 21.818 1.00 94.38 175 GLN A C 1
ATOM 1380 O O . GLN A 1 175 ? -17.871 -6.590 23.035 1.00 94.38 175 GLN A O 1
ATOM 1385 N N . ARG A 1 176 ? -18.109 -5.334 21.185 1.00 94.81 176 ARG A N 1
ATOM 1386 C CA . ARG A 1 176 ? -18.763 -4.220 21.881 1.00 94.81 176 ARG A CA 1
ATOM 1387 C C . ARG A 1 176 ? -20.113 -4.646 22.455 1.00 94.81 176 ARG A C 1
ATOM 1389 O O . ARG A 1 176 ? -20.336 -4.478 23.650 1.00 94.81 176 ARG A O 1
ATOM 1396 N N . ARG A 1 177 ? -20.967 -5.270 21.637 1.00 93.81 177 ARG A N 1
ATOM 1397 C CA . ARG A 1 177 ? -22.285 -5.766 22.071 1.00 93.81 177 ARG A CA 1
ATOM 1398 C C . ARG A 1 177 ? -22.189 -6.820 23.167 1.00 93.81 177 ARG A C 1
ATOM 1400 O O . ARG A 1 177 ? -23.013 -6.828 24.073 1.00 93.81 177 ARG A O 1
ATOM 1407 N N . GLU A 1 178 ? -21.195 -7.702 23.105 1.00 94.00 178 GLU A N 1
ATOM 1408 C CA . GLU A 1 178 ? -20.976 -8.706 24.147 1.00 94.00 178 GLU A CA 1
ATOM 1409 C C . GLU A 1 178 ? -20.573 -8.058 25.478 1.00 94.00 178 GLU A C 1
ATOM 1411 O O . GLU A 1 178 ? -21.146 -8.395 26.511 1.00 94.00 178 GLU A O 1
ATOM 1416 N N . LYS A 1 179 ? -19.682 -7.059 25.459 1.00 93.56 179 LYS A N 1
ATOM 1417 C CA . LYS A 1 179 ? -19.330 -6.282 26.659 1.00 93.56 179 LYS A CA 1
ATOM 1418 C C . LYS A 1 179 ? -20.532 -5.534 27.236 1.00 93.56 179 LYS A C 1
ATOM 1420 O O . LYS A 1 179 ? -20.774 -5.627 28.435 1.00 93.56 179 LYS A O 1
ATOM 1425 N N . GLU A 1 180 ? -21.313 -4.858 26.395 1.00 92.75 180 GLU A N 1
ATOM 1426 C CA . GLU A 1 180 ? -22.542 -4.166 26.812 1.00 92.75 180 GLU A CA 1
ATOM 1427 C C . GLU A 1 180 ? -23.558 -5.143 27.425 1.00 92.75 180 GLU A C 1
ATOM 1429 O O . GLU A 1 180 ? -24.166 -4.857 28.458 1.00 92.75 180 GLU A O 1
ATOM 1434 N N . TRP A 1 181 ? -23.716 -6.327 26.826 1.00 91.19 181 TRP A N 1
ATOM 1435 C CA . TRP A 1 181 ? -24.571 -7.387 27.353 1.00 91.19 181 TRP A CA 1
ATOM 1436 C C . TRP A 1 181 ? -24.074 -7.911 28.704 1.00 91.19 181 TRP A C 1
ATOM 1438 O O . TRP A 1 181 ? -24.865 -8.081 29.634 1.00 91.19 181 TRP A O 1
ATOM 1448 N N . GLU A 1 182 ? -22.770 -8.142 28.854 1.00 92.69 182 GLU A N 1
ATOM 1449 C CA . GLU A 1 182 ? -22.181 -8.570 30.121 1.00 92.69 182 GLU A CA 1
ATOM 1450 C C . GLU A 1 182 ? -22.312 -7.515 31.221 1.00 92.69 182 GLU A C 1
ATOM 1452 O O . GLU A 1 182 ? -22.611 -7.866 32.365 1.00 92.69 182 GLU A O 1
ATOM 1457 N N . GLU A 1 183 ? -22.107 -6.241 30.896 1.00 91.69 183 GLU A N 1
ATOM 1458 C CA . GLU A 1 183 ? -22.299 -5.117 31.814 1.00 91.69 183 GLU A CA 1
ATOM 1459 C C . GLU A 1 183 ? -23.768 -4.975 32.212 1.00 91.69 183 GLU A C 1
ATOM 1461 O O . GLU A 1 183 ? -24.073 -4.869 33.400 1.00 91.69 183 GLU A O 1
ATOM 1466 N N . SER A 1 184 ? -24.689 -5.065 31.250 1.00 86.69 184 SER A N 1
ATOM 1467 C CA . SER A 1 184 ? -26.130 -5.071 31.511 1.00 86.69 184 SER A CA 1
ATOM 1468 C C . SER A 1 184 ? -26.523 -6.231 32.426 1.00 86.69 184 SER A C 1
ATOM 1470 O O . SER A 1 184 ? -27.232 -6.026 33.408 1.00 86.69 184 SER A O 1
ATOM 1472 N N . ARG A 1 185 ? -25.987 -7.435 32.184 1.00 89.06 185 ARG A N 1
ATOM 1473 C CA . ARG A 1 185 ? -26.221 -8.618 33.023 1.00 89.06 185 ARG A CA 1
ATOM 1474 C C . ARG A 1 185 ? -25.650 -8.458 34.435 1.00 89.06 185 ARG A C 1
ATOM 1476 O O . ARG A 1 185 ? -26.289 -8.895 35.384 1.00 89.06 185 ARG A O 1
ATOM 1483 N N . LYS A 1 186 ? -24.467 -7.852 34.594 1.00 89.25 186 LYS A N 1
ATOM 1484 C CA . LYS A 1 186 ? -23.868 -7.564 35.916 1.00 89.25 186 LYS A CA 1
ATOM 1485 C C . LYS A 1 186 ? -24.666 -6.517 36.693 1.00 89.25 186 LYS A C 1
ATOM 1487 O O . LYS A 1 186 ? -24.793 -6.632 37.906 1.00 89.25 186 LYS A O 1
ATOM 1492 N N . ASN A 1 187 ? -25.205 -5.523 35.992 1.00 85.12 187 ASN A N 1
ATOM 1493 C CA . ASN A 1 187 ? -26.008 -4.447 36.569 1.00 85.12 187 ASN A CA 1
ATOM 1494 C C . ASN A 1 187 ? -27.500 -4.805 36.684 1.00 85.12 187 ASN A C 1
ATOM 1496 O O . ASN A 1 187 ? -28.287 -3.995 37.178 1.00 85.12 187 ASN A O 1
ATOM 1500 N N . ALA A 1 188 ? -27.905 -5.995 36.231 1.00 84.69 188 ALA A N 1
ATOM 1501 C CA . ALA A 1 188 ? -29.284 -6.441 36.294 1.00 84.69 188 ALA A CA 1
ATOM 1502 C C . ALA A 1 188 ? -29.694 -6.663 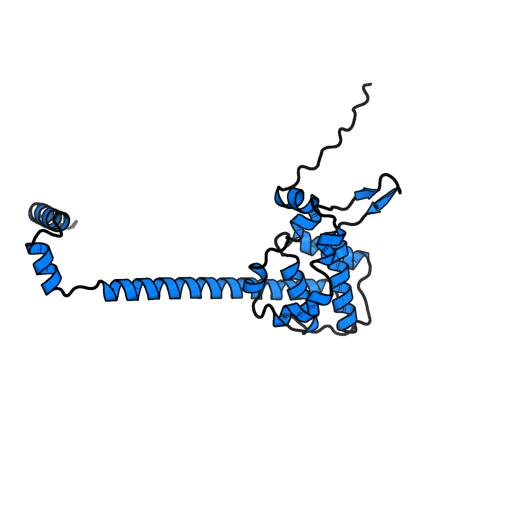37.754 1.00 84.69 188 ALA A C 1
ATOM 1504 O O . ALA A 1 188 ? -29.104 -7.470 38.473 1.00 84.69 188 ALA A O 1
ATOM 1505 N N . ILE A 1 189 ? -30.735 -5.955 38.180 1.00 86.75 189 ILE A N 1
ATOM 1506 C CA . ILE A 1 189 ? -31.382 -6.151 39.476 1.00 86.75 189 ILE A CA 1
ATOM 1507 C C . ILE A 1 189 ? -32.665 -6.959 39.293 1.00 86.75 189 ILE A C 1
ATOM 1509 O O . ILE A 1 189 ? -33.307 -6.903 38.242 1.00 86.75 189 ILE A O 1
ATOM 1513 N N . THR A 1 190 ? -33.047 -7.730 40.310 1.00 87.31 190 THR A N 1
ATOM 1514 C CA . THR A 1 190 ? -34.326 -8.448 40.291 1.00 87.31 190 THR A CA 1
ATOM 1515 C C . THR A 1 190 ? -35.492 -7.461 40.340 1.00 87.31 190 THR A C 1
ATOM 1517 O O . THR A 1 190 ? -35.350 -6.326 40.799 1.00 87.31 190 THR A O 1
ATOM 1520 N N . TYR A 1 191 ? -36.674 -7.894 39.893 1.00 83.56 191 TYR A N 1
ATOM 1521 C CA . TYR A 1 191 ? -37.870 -7.050 39.932 1.00 83.56 191 TYR A CA 1
ATOM 1522 C C . TYR A 1 191 ? -38.227 -6.615 41.363 1.00 83.56 191 TYR A C 1
ATOM 1524 O O . TYR A 1 191 ? -38.574 -5.461 41.592 1.00 83.56 191 TYR A O 1
ATOM 1532 N N . GLU A 1 192 ? -38.074 -7.509 42.341 1.00 87.88 192 GLU A N 1
ATOM 1533 C CA . GLU A 1 192 ? -38.293 -7.179 43.754 1.00 87.88 192 GLU A CA 1
ATOM 1534 C C . GLU A 1 192 ? -37.302 -6.129 44.269 1.00 87.88 192 GLU A C 1
ATOM 1536 O O . GLU A 1 192 ? -37.702 -5.190 44.954 1.00 87.88 192 GLU A O 1
ATOM 1541 N N . GLU A 1 193 ? -36.020 -6.255 43.917 1.00 86.94 193 GLU A N 1
ATOM 1542 C CA . GLU A 1 193 ? -34.994 -5.276 44.286 1.00 86.94 193 GLU A CA 1
ATOM 1543 C C . GLU A 1 193 ? -35.272 -3.914 43.638 1.00 86.94 193 GLU A C 1
ATOM 1545 O O . GLU A 1 193 ? -35.156 -2.876 44.288 1.00 86.94 193 GLU A O 1
ATOM 1550 N N . PHE A 1 194 ? -35.726 -3.905 42.384 1.00 87.38 194 PHE A N 1
ATOM 1551 C CA . PHE A 1 194 ? -36.181 -2.690 41.715 1.00 87.38 194 PHE A CA 1
ATOM 1552 C C . PHE A 1 194 ? -37.346 -2.018 42.458 1.00 87.38 194 PHE A C 1
ATOM 1554 O O . PHE A 1 194 ? -37.304 -0.805 42.668 1.00 87.38 194 PHE A O 1
ATOM 1561 N N . LEU A 1 195 ? -38.359 -2.776 42.901 1.00 86.00 195 LEU A N 1
ATOM 1562 C CA . LEU A 1 195 ? -39.474 -2.225 43.684 1.00 86.00 195 LEU A CA 1
ATOM 1563 C C . LEU A 1 195 ? -38.994 -1.621 45.008 1.00 86.00 195 LEU A C 1
ATOM 1565 O O . LEU A 1 195 ? -39.391 -0.504 45.335 1.00 86.00 195 LEU A O 1
ATOM 1569 N N . ARG A 1 196 ? -38.084 -2.297 45.722 1.00 86.50 196 ARG A N 1
ATOM 1570 C CA . ARG A 1 196 ? -37.506 -1.774 46.973 1.00 86.50 196 ARG A CA 1
ATOM 1571 C C . ARG A 1 196 ? -36.767 -0.454 46.762 1.00 86.50 196 ARG A C 1
ATOM 1573 O O . ARG A 1 196 ? -36.975 0.487 47.522 1.00 86.50 196 ARG A O 1
ATOM 1580 N N . ARG A 1 197 ? -35.937 -0.360 45.719 1.00 87.00 197 ARG A N 1
ATOM 1581 C CA . ARG A 1 197 ? -35.206 0.872 45.358 1.00 87.00 197 ARG A CA 1
ATOM 1582 C C . ARG A 1 197 ? -36.125 1.998 44.888 1.00 87.00 197 ARG A C 1
ATOM 1584 O O . ARG A 1 197 ? -35.882 3.181 45.119 1.00 87.00 197 ARG A O 1
ATOM 1591 N N . LYS A 1 198 ? -37.225 1.642 44.228 1.00 84.94 198 LYS A N 1
ATOM 1592 C CA . LYS A 1 198 ? -38.262 2.598 43.837 1.00 84.94 198 LYS A CA 1
ATOM 1593 C C . LYS A 1 198 ? -38.994 3.158 45.061 1.00 84.94 198 LYS A C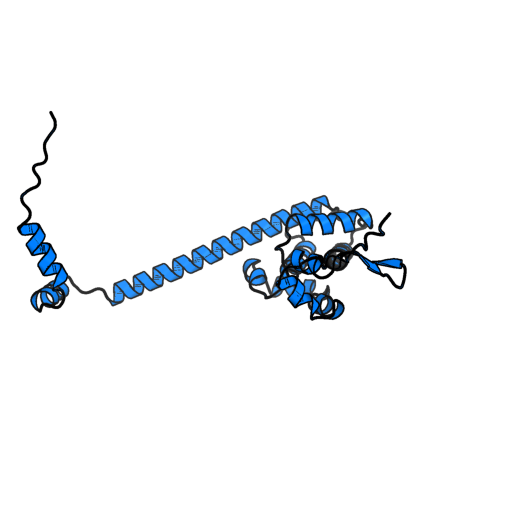 1
ATOM 1595 O O . LYS A 1 198 ? -39.191 4.369 45.137 1.00 84.94 198 LYS A O 1
ATOM 1600 N N . GLU A 1 199 ? -39.358 2.309 46.022 1.00 84.44 199 GLU A N 1
ATOM 1601 C CA . GLU A 1 199 ? -40.003 2.710 47.281 1.00 84.44 199 GLU A CA 1
ATOM 1602 C C . GLU A 1 199 ? -39.078 3.530 48.190 1.00 84.44 199 GLU A C 1
ATOM 1604 O O . GLU A 1 199 ? -39.543 4.466 48.839 1.00 84.44 199 GLU A O 1
ATOM 1609 N N . SER A 1 200 ? -37.769 3.251 48.188 1.00 85.12 200 SER A N 1
ATOM 1610 C CA . SER A 1 200 ? -36.771 4.049 48.918 1.00 85.12 200 SER A CA 1
ATOM 1611 C C . SER A 1 200 ? -36.529 5.442 48.315 1.00 85.12 200 SER A C 1
ATOM 1613 O O . SER A 1 200 ? -35.832 6.259 48.919 1.00 85.12 200 SER A O 1
ATOM 1615 N N . GLY A 1 201 ? -37.123 5.744 47.154 1.00 83.19 201 GLY A N 1
ATOM 1616 C CA . GLY A 1 201 ? -37.044 7.050 46.502 1.00 83.19 201 GLY A CA 1
ATOM 1617 C C . GLY A 1 201 ? -35.815 7.243 45.613 1.00 83.19 201 GLY A C 1
ATOM 1618 O O . GLY A 1 201 ? -35.552 8.367 45.191 1.00 83.19 201 GLY A O 1
ATOM 1619 N N . GLU A 1 202 ? -35.088 6.171 45.290 1.00 84.62 202 GLU A N 1
ATOM 1620 C CA . GLU A 1 202 ? -33.860 6.206 44.481 1.00 84.62 202 GLU A CA 1
ATOM 1621 C C . GLU A 1 202 ? -34.127 6.583 43.008 1.00 84.62 202 GLU A C 1
ATOM 1623 O O . GLU A 1 202 ? -33.250 7.096 42.313 1.00 84.62 202 GLU A O 1
ATOM 1628 N N . TYR A 1 203 ? -35.376 6.428 42.547 1.00 82.19 203 TYR A N 1
ATOM 1629 C CA . TYR A 1 203 ? -35.819 6.783 41.193 1.00 82.19 203 TYR A CA 1
ATOM 1630 C C . TYR A 1 203 ? -36.966 7.820 41.184 1.00 82.19 203 TYR A C 1
ATOM 1632 O O . TYR A 1 203 ? -38.087 7.521 40.758 1.00 82.19 203 TYR A O 1
ATOM 1640 N N . PRO A 1 204 ? -36.724 9.073 41.615 1.00 76.88 204 PRO A N 1
ATOM 1641 C CA . PRO A 1 204 ? -37.775 10.078 41.802 1.00 76.88 204 PRO A CA 1
ATOM 1642 C C . PRO A 1 204 ? -38.413 10.557 40.488 1.00 76.88 204 PRO A C 1
ATOM 1644 O O . PRO A 1 204 ? -39.551 11.024 40.480 1.00 76.88 204 PRO A O 1
ATOM 1647 N N . THR A 1 205 ? -37.705 10.448 39.364 1.00 81.50 205 THR A N 1
ATOM 1648 C CA . THR A 1 205 ? -38.216 10.765 38.021 1.00 81.50 205 THR A CA 1
ATOM 1649 C C . THR A 1 205 ? -39.230 9.739 37.519 1.00 81.50 205 THR A C 1
ATOM 1651 O O . THR A 1 205 ? -40.245 10.144 36.957 1.00 81.50 205 THR A O 1
ATOM 1654 N N . LEU A 1 206 ? -39.021 8.440 37.770 1.00 79.56 206 LEU A N 1
ATOM 1655 C CA . LEU A 1 206 ? -39.984 7.388 37.407 1.00 79.56 206 LEU A CA 1
ATOM 1656 C C . LEU A 1 206 ? -41.304 7.556 38.168 1.00 79.56 206 LEU A C 1
ATOM 1658 O O . LEU A 1 206 ? -42.376 7.497 37.572 1.00 79.56 206 LEU A O 1
ATOM 1662 N N . SER A 1 207 ? -41.230 7.864 39.465 1.00 78.12 207 SER A N 1
ATOM 1663 C CA . SER A 1 207 ? -42.418 8.112 40.291 1.00 78.12 207 SER A CA 1
ATOM 1664 C C . SER A 1 207 ? -43.235 9.317 39.805 1.00 78.12 207 SER A C 1
ATOM 1666 O O . SER A 1 207 ? -44.463 9.275 39.827 1.00 78.12 207 SER A O 1
ATOM 1668 N N . LYS A 1 208 ? -42.575 10.379 39.319 1.00 81.19 208 LYS A N 1
ATOM 1669 C CA . LYS A 1 208 ? -43.245 11.557 38.734 1.00 81.19 208 LYS A CA 1
ATOM 1670 C C . LYS A 1 208 ? -43.922 11.244 37.397 1.00 81.19 208 LYS A C 1
ATOM 1672 O O . LYS A 1 208 ? -45.011 11.753 37.148 1.00 81.19 208 LYS A O 1
ATOM 1677 N N . LEU A 1 209 ? -43.304 10.410 36.557 1.00 81.44 209 LEU A N 1
ATOM 1678 C CA . LEU A 1 209 ? -43.876 9.989 35.273 1.00 81.44 209 LEU A CA 1
ATOM 1679 C C . LEU A 1 209 ? -45.142 9.148 35.467 1.00 81.44 209 LEU A C 1
ATOM 1681 O O . LEU A 1 209 ? -46.163 9.449 34.861 1.00 81.44 209 LEU A O 1
ATOM 1685 N N . GLU A 1 210 ? -45.123 8.172 36.378 1.00 79.19 210 GLU A N 1
ATOM 1686 C CA . GLU A 1 210 ? -46.314 7.363 36.685 1.00 79.19 210 GLU A CA 1
ATOM 1687 C C . GLU A 1 210 ? -47.462 8.199 37.269 1.00 79.19 210 GLU A C 1
ATOM 1689 O O . GLU A 1 210 ? -48.636 7.931 37.010 1.00 79.19 210 GLU A O 1
ATOM 1694 N N . GLN A 1 211 ? -47.144 9.223 38.066 1.00 78.38 211 GLN A N 1
ATOM 1695 C CA . GLN A 1 211 ? -48.144 10.158 38.583 1.00 78.38 211 GLN A CA 1
ATOM 1696 C C . GLN A 1 211 ? -48.749 11.017 37.466 1.00 78.38 211 GLN A C 1
ATOM 1698 O O . GLN A 1 211 ? -49.963 11.204 37.450 1.00 78.38 211 GLN A O 1
ATOM 1703 N N . ALA A 1 212 ? -47.935 11.491 36.519 1.00 77.69 212 ALA A N 1
ATOM 1704 C CA . ALA A 1 212 ? -48.398 12.249 35.356 1.00 77.69 212 ALA A CA 1
ATOM 1705 C C . ALA A 1 212 ? -49.236 11.395 34.384 1.00 77.69 212 ALA A C 1
ATOM 1707 O O . ALA A 1 212 ? -50.202 11.884 33.799 1.00 77.69 212 ALA A O 1
ATOM 1708 N N . GLU A 1 213 ? -48.910 10.109 34.245 1.00 77.75 213 GLU A N 1
ATOM 1709 C CA . GLU A 1 213 ? -49.655 9.159 33.414 1.00 77.75 213 GLU A CA 1
ATOM 1710 C C . GLU A 1 213 ? -51.013 8.806 34.043 1.00 77.75 213 GLU A C 1
ATOM 1712 O O . GLU A 1 213 ? -52.034 8.830 33.362 1.00 77.75 213 GLU A O 1
ATOM 1717 N N . LYS A 1 214 ? -51.065 8.607 35.369 1.00 75.62 214 LYS A N 1
ATOM 1718 C CA . LYS A 1 214 ? -52.326 8.431 36.121 1.00 75.62 214 LYS A CA 1
ATOM 1719 C C . LYS A 1 214 ? -53.214 9.680 36.138 1.00 75.62 214 LYS A C 1
ATOM 1721 O O . LYS A 1 214 ? -54.415 9.561 36.362 1.00 75.62 214 LYS A O 1
ATOM 1726 N N . GLN A 1 215 ? -52.630 10.862 35.957 1.00 68.94 215 GLN A N 1
ATOM 1727 C CA . GLN A 1 215 ? -53.341 12.145 35.910 1.00 68.94 215 GLN A CA 1
ATOM 1728 C C . GLN A 1 215 ? -53.704 12.576 34.482 1.00 68.94 215 GLN A C 1
ATOM 1730 O O . GLN A 1 215 ? -54.470 13.525 34.316 1.00 68.94 215 GLN A O 1
ATOM 1735 N N . SER A 1 216 ? -53.193 11.890 33.454 1.00 57.69 216 SER A N 1
ATOM 1736 C CA . SER A 1 216 ? -53.584 12.154 32.071 1.00 57.69 216 SER A CA 1
ATOM 1737 C C . SER A 1 216 ? -54.990 11.597 31.811 1.00 57.69 216 SER A C 1
ATOM 1739 O O . SER A 1 216 ? -55.247 10.428 32.111 1.00 57.69 216 SER A O 1
ATOM 1741 N N . PRO A 1 217 ? -55.924 12.401 31.269 1.00 63.97 217 PRO A N 1
ATOM 1742 C CA . PRO A 1 217 ? -57.259 11.922 30.930 1.00 63.97 217 PRO A CA 1
ATOM 1743 C C . PRO A 1 217 ? -57.170 10.807 29.874 1.00 63.97 217 PRO A C 1
ATOM 1745 O O . PRO A 1 217 ? -56.275 10.844 29.024 1.00 63.97 217 PRO A O 1
ATOM 1748 N N . PRO A 1 218 ? -58.074 9.810 29.901 1.00 62.06 218 PRO A N 1
ATOM 1749 C CA . PRO A 1 218 ? -58.041 8.713 28.945 1.00 62.06 218 PRO A CA 1
ATOM 1750 C C . PRO A 1 218 ? -58.150 9.273 27.526 1.00 62.06 218 PRO A C 1
ATOM 1752 O O . PRO A 1 218 ? -59.075 10.019 27.209 1.00 62.06 218 PRO A O 1
ATOM 1755 N N . VAL A 1 219 ? -57.191 8.918 26.668 1.00 60.56 219 VAL A N 1
ATOM 1756 C CA . VAL A 1 219 ? -57.240 9.253 25.244 1.00 60.56 219 VAL A CA 1
ATOM 1757 C C . VAL A 1 219 ? -58.449 8.531 24.653 1.00 60.56 219 VAL A C 1
ATOM 1759 O O . VAL A 1 219 ? -58.406 7.320 24.428 1.00 60.56 219 VAL A O 1
ATOM 1762 N N . GLU A 1 220 ? -59.543 9.260 24.425 1.00 52.34 220 GLU A N 1
ATOM 1763 C CA . GLU A 1 220 ? -60.669 8.764 23.640 1.00 52.34 220 GLU A CA 1
ATOM 1764 C C . GLU A 1 220 ? -60.141 8.378 22.257 1.00 52.34 220 GLU A C 1
ATOM 1766 O O . GLU A 1 220 ? -59.854 9.227 21.408 1.00 52.34 220 GLU A O 1
ATOM 1771 N N . LYS A 1 221 ? -59.997 7.071 22.019 1.00 53.91 221 LYS A N 1
ATOM 1772 C CA . LYS A 1 221 ? -59.846 6.533 20.670 1.00 53.91 221 LYS A CA 1
ATOM 1773 C C . LYS A 1 221 ? -61.131 6.866 19.917 1.00 53.91 221 LYS A C 1
ATOM 1775 O O . LYS A 1 221 ? -62.094 6.106 19.977 1.00 53.91 221 LYS A O 1
ATOM 1780 N N . LYS A 1 222 ? -61.157 8.001 19.214 1.00 48.22 222 LYS A N 1
ATOM 1781 C CA . LYS A 1 222 ? -62.182 8.273 18.206 1.00 48.22 222 LYS A CA 1
ATOM 1782 C C . LYS A 1 222 ? -62.058 7.199 17.127 1.00 48.22 222 LYS A C 1
ATOM 1784 O O . LYS A 1 222 ? -61.181 7.272 16.270 1.00 48.22 222 LYS A O 1
ATOM 1789 N N . LEU A 1 223 ? -62.916 6.181 17.200 1.00 48.00 223 LEU A N 1
ATOM 1790 C CA . LEU A 1 223 ? -63.242 5.366 16.039 1.00 48.00 223 LEU A CA 1
ATOM 1791 C C . LEU A 1 223 ? -63.889 6.314 15.027 1.00 48.00 223 LEU A C 1
ATOM 1793 O O . LEU A 1 223 ? -65.008 6.781 15.237 1.00 48.00 223 LEU A O 1
ATOM 1797 N N . HIS A 1 224 ? -63.168 6.626 13.956 1.00 51.19 224 HIS A N 1
ATOM 1798 C CA . HIS A 1 224 ? -63.798 7.142 12.753 1.00 51.19 224 HIS A CA 1
ATOM 1799 C C . HIS A 1 224 ? -64.545 5.975 12.101 1.00 51.19 224 HIS A C 1
ATOM 1801 O O . HIS A 1 224 ? -63.916 5.049 11.587 1.00 51.19 224 HIS A O 1
ATOM 1807 N N . ILE A 1 225 ? -65.873 6.004 12.235 1.00 49.19 225 ILE A N 1
ATOM 1808 C CA . ILE A 1 225 ? -66.819 5.286 11.370 1.00 49.19 225 ILE A CA 1
ATOM 1809 C C . ILE A 1 225 ? -66.947 6.090 10.077 1.00 49.19 225 ILE A C 1
ATOM 1811 O O . ILE A 1 225 ? -67.005 7.339 10.190 1.00 49.19 225 ILE A O 1
#